Protein AF-A0A7S1NPD0-F1 (afdb_monomer_lite)

Foldseek 3Di:
DADDPVCPPADDFLLVVLVNLLLLFPDHPFDADPVRHGDVQSVQSVVLDPPVPPDPLPHAHACDPVNQQPPLVVQLLVQADPVCRPVDDSLLLVLLCCAAQQLAPVLLPDPNSGDDLVCQLPVPDVDQVDDSVCSNRSVSSNVSSVVVSVVSNYDYPSVSLSVSQVSCLVVDADPDAQQADEEEACLQGHNSSLLSVLSRHDPVRLVPHYHYYHDNVPHPRDRNPDDVVSSVVSNVVSNVVNVVSVVVVVVVVVVVVVVVVVVVVVVVVVVVVVVVVVVVVVVVVVVVVVVVVVVVVVVVVVDDDDDDDDDDDDDDDDDDDDDDDDDDDDDDDDDDDDPSPDPVNSVVVVVVVVVCCVVPVPPSD

Sequence (365 aa):
PPLSEASYPLFTTYRRLLIMVESELQKKFFPRSADGLPGLGLLHYLSESDAGGALPQREPREVLPSVFFTVAWKKMVEELPVALRGQYSAEQALIEIMSYIKGSYRALMSPDGHLTEAEYLHFQGQKLGLPPEHRQGMYRLFRAYERFKKVQGMYDHLDVVHHVYCQWLVEGHTERPIHLLYIDEVQDLTQAELALFFRLTPWAFLRKGMFFCGDVSQTVTHGVDFRFQDVSSMFMHELNGWSDWKAAQVQRRQRAQEDRSELEAAEQRRRDLTEMTDRMASNTRKCNYKRRDRFRQAMLQQGTATEARAETDPAAADLPPPVDTPREVPRVSYLTHNFRCLRGVLQLGNSIQDLMDHAFPCLTE

Organism: NCBI:txid73025

Secondary structure (DSSP, 8-state):
----GGG-S----HHHHHHHHHHH-SS-SS-B-TT-PBPHHHHHHHH-S---S---TTS-EE--HHHIIIIIHHHHHHTS-GGGTTSS-HHHHHHHIIIIIITSHHHHTSTTSS--HHHHHT---TT-SS-HHHHHHHHHHHHHHHHHHHHHTEE-HHHHHHHHHHHHHHH---SS----EEES-GGGS-HHHHHHHHHHS-HHHHTTSEEE---GGG--STT----HHHHHHHHHHHHHHHHHHHHHHHHHHHHHHHHHHHHHHHHHHHHHHHHHHHHHHHHHHHHHHHHHHHHHHHHHTT-----------------PPP-----------------SS-HHHHHHHHHHHHHHHHH-TTS--

pLDDT: mean 72.3, std 17.91, range [28.78, 96.25]

InterPro domains:
  IPR027417 P-loop containing nucleoside triphosphate hydrolase [SSF52540] (106-352)
  IPR039904 TPR and ankyrin repeat-containing protein 1 [PTHR21529] (4-248)

Radius of gyration: 32.18 Å; chains: 1; bounding box: 50×72×105 Å

Structure (mmCIF, N/CA/C/O backbone):
data_AF-A0A7S1NPD0-F1
#
_entry.id   AF-A0A7S1NPD0-F1
#
loop_
_atom_site.group_PDB
_atom_site.id
_atom_site.type_symbol
_atom_site.label_atom_id
_atom_site.label_alt_id
_atom_site.label_comp_id
_atom_site.label_asym_id
_atom_site.label_entity_id
_atom_site.label_seq_id
_atom_site.pdbx_PDB_ins_code
_atom_site.Cartn_x
_atom_site.Cartn_y
_atom_site.Cartn_z
_atom_site.occupancy
_atom_site.B_iso_or_equiv
_atom_site.auth_seq_id
_atom_site.auth_comp_id
_atom_site.auth_asym_id
_atom_site.auth_atom_id
_atom_site.pdbx_PDB_model_num
ATOM 1 N N . PRO A 1 1 ? 0.839 9.662 -15.298 1.00 55.94 1 PRO A N 1
ATOM 2 C CA . PRO 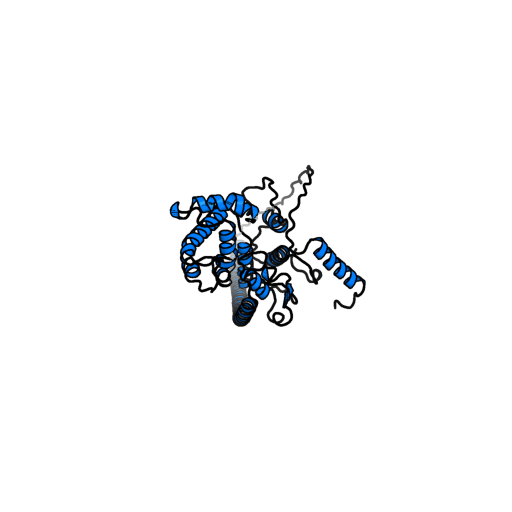A 1 1 ? 1.759 9.240 -16.383 1.00 55.94 1 PRO A CA 1
ATOM 3 C C . PRO A 1 1 ? 2.748 8.217 -15.809 1.00 55.94 1 PRO A C 1
ATOM 5 O O . PRO A 1 1 ? 2.989 8.302 -14.607 1.00 55.94 1 PRO A O 1
ATOM 8 N N . PRO A 1 2 ? 3.264 7.268 -16.604 1.00 63.91 2 PRO A N 1
ATOM 9 C CA . PRO A 1 2 ? 4.331 6.358 -16.168 1.00 63.91 2 PRO A CA 1
ATOM 10 C C . PRO A 1 2 ? 5.633 7.111 -15.866 1.00 63.91 2 PRO A C 1
ATOM 12 O O . PRO A 1 2 ? 5.779 8.264 -16.287 1.00 63.91 2 PRO A O 1
ATOM 15 N N . LEU A 1 3 ? 6.562 6.488 -15.133 1.00 65.88 3 LEU A N 1
ATOM 16 C CA . LEU A 1 3 ? 7.879 7.069 -14.873 1.00 65.88 3 LEU A CA 1
ATOM 17 C C . LEU A 1 3 ? 8.651 7.091 -16.201 1.00 65.88 3 LEU A C 1
ATOM 19 O O . LEU A 1 3 ? 8.771 6.090 -16.911 1.00 65.88 3 LEU A O 1
ATOM 23 N N . SER A 1 4 ? 9.148 8.263 -16.582 1.00 66.81 4 SER A N 1
ATOM 24 C CA . SER A 1 4 ? 10.029 8.435 -17.742 1.00 66.81 4 SER A CA 1
ATOM 25 C C . SER A 1 4 ? 11.341 9.055 -17.290 1.00 66.81 4 SER A C 1
ATOM 27 O O . SER A 1 4 ? 11.359 9.738 -16.271 1.00 66.81 4 SER A O 1
ATOM 29 N N . GLU A 1 5 ? 12.431 8.836 -18.026 1.00 63.25 5 GLU A N 1
ATOM 30 C CA . GLU A 1 5 ? 13.732 9.434 -17.684 1.00 63.25 5 GLU A CA 1
ATOM 31 C C . GLU A 1 5 ? 13.650 10.964 -17.616 1.00 63.25 5 GLU A C 1
ATOM 33 O O . GLU A 1 5 ? 14.143 11.557 -16.666 1.00 63.25 5 GLU A O 1
ATOM 38 N N . ALA A 1 6 ? 12.882 11.584 -18.519 1.00 64.88 6 ALA A N 1
ATOM 39 C CA . ALA A 1 6 ? 12.598 13.021 -18.512 1.00 64.88 6 ALA A CA 1
ATOM 40 C C . ALA A 1 6 ? 11.789 13.503 -17.291 1.00 64.88 6 ALA A C 1
ATOM 42 O O . ALA A 1 6 ? 11.526 14.691 -17.151 1.00 64.88 6 ALA A O 1
ATOM 43 N N . SER A 1 7 ? 11.318 12.594 -16.435 1.00 65.38 7 SER A N 1
ATOM 44 C CA . SER A 1 7 ? 10.630 12.948 -15.195 1.00 65.38 7 SER A CA 1
ATOM 45 C C . SER A 1 7 ? 11.585 13.147 -14.022 1.00 65.38 7 SER A C 1
ATOM 47 O O . SER A 1 7 ? 11.106 13.579 -12.982 1.00 65.38 7 SER A O 1
ATOM 49 N N . TYR A 1 8 ? 12.877 12.820 -14.147 1.00 69.44 8 TYR A N 1
ATOM 50 C CA . TYR A 1 8 ? 13.840 12.925 -13.050 1.00 69.44 8 TYR A CA 1
ATOM 51 C C . TYR A 1 8 ? 14.734 14.170 -13.172 1.00 69.44 8 TYR A C 1
ATOM 53 O O . TYR A 1 8 ? 15.184 14.468 -14.275 1.00 69.44 8 TYR A O 1
ATOM 61 N N . PRO A 1 9 ? 15.050 14.841 -12.044 1.00 74.06 9 PRO A N 1
ATOM 62 C CA . PRO A 1 9 ? 14.567 14.565 -10.685 1.00 74.06 9 PRO A CA 1
ATOM 63 C C . PRO A 1 9 ? 13.113 15.036 -10.467 1.00 74.06 9 PRO A C 1
ATOM 65 O O . PRO A 1 9 ? 12.688 16.059 -10.991 1.00 74.06 9 PRO A O 1
ATOM 68 N N . LEU A 1 10 ? 12.344 14.275 -9.674 1.00 80.31 10 LEU A N 1
ATOM 69 C CA . LEU A 1 10 ? 10.903 14.484 -9.485 1.00 80.31 10 LEU A CA 1
ATOM 70 C C . LEU A 1 10 ? 10.550 14.829 -8.036 1.00 80.31 10 LEU A C 1
ATOM 72 O O . LEU A 1 10 ? 10.711 13.989 -7.150 1.00 80.31 10 LEU A O 1
ATOM 76 N N . PHE A 1 11 ? 9.928 15.988 -7.809 1.00 80.50 11 PHE A N 1
ATOM 77 C CA . PHE A 1 11 ? 9.261 16.292 -6.538 1.00 80.50 11 PHE A CA 1
ATOM 78 C C . PHE A 1 11 ? 7.767 15.975 -6.642 1.00 80.50 11 PHE A C 1
ATOM 80 O O . PHE A 1 11 ? 7.032 16.604 -7.411 1.00 80.50 11 PHE A O 1
ATOM 87 N N . THR A 1 12 ? 7.297 14.990 -5.873 1.00 82.31 12 THR A N 1
ATOM 88 C CA . THR A 1 12 ? 5.918 14.486 -5.957 1.00 82.31 12 THR A CA 1
ATOM 89 C C . THR A 1 12 ? 5.384 14.013 -4.606 1.00 82.31 12 THR A C 1
ATOM 91 O O . THR A 1 12 ? 6.144 13.784 -3.671 1.00 82.31 12 THR A O 1
ATOM 94 N N . THR A 1 13 ? 4.063 13.854 -4.500 1.00 84.31 13 THR A N 1
ATOM 95 C CA . THR A 1 13 ? 3.431 13.260 -3.315 1.00 84.31 13 THR A CA 1
ATOM 96 C C . THR A 1 13 ? 3.471 11.738 -3.378 1.00 84.31 13 THR A C 1
ATOM 98 O O . THR A 1 13 ? 3.503 11.146 -4.462 1.00 84.31 13 THR A O 1
ATOM 101 N N . TYR A 1 14 ? 3.367 11.089 -2.217 1.00 83.38 14 TYR A N 1
ATOM 102 C CA . TYR A 1 14 ? 3.321 9.630 -2.143 1.00 83.38 14 TYR A CA 1
ATOM 103 C C . TYR A 1 14 ? 2.204 9.017 -3.000 1.00 83.38 14 TYR A C 1
ATOM 105 O O . TYR A 1 14 ? 2.447 8.104 -3.785 1.00 83.38 14 TYR A O 1
ATOM 113 N N . ARG A 1 15 ? 0.986 9.573 -2.931 1.00 83.94 15 ARG A N 1
ATOM 114 C CA . ARG A 1 15 ? -0.160 9.116 -3.735 1.00 83.94 15 ARG A CA 1
ATOM 115 C C . ARG A 1 15 ? 0.129 9.165 -5.229 1.00 83.94 15 ARG A C 1
ATOM 117 O O . ARG A 1 15 ? -0.207 8.236 -5.961 1.00 83.94 15 ARG A O 1
ATOM 124 N N . ARG A 1 16 ? 0.760 10.248 -5.682 1.00 81.56 16 ARG A N 1
ATOM 125 C CA . ARG A 1 16 ? 1.098 10.420 -7.091 1.00 81.56 16 ARG A CA 1
ATOM 126 C C . ARG A 1 16 ? 2.185 9.440 -7.512 1.00 81.56 16 ARG A C 1
ATOM 128 O O . ARG A 1 16 ? 2.023 8.820 -8.556 1.00 81.56 16 ARG A O 1
ATOM 135 N N . LEU A 1 17 ? 3.220 9.242 -6.696 1.00 84.00 17 LEU A N 1
ATOM 136 C CA . LEU A 1 17 ? 4.237 8.218 -6.942 1.00 84.00 17 LEU A CA 1
ATOM 137 C C . LEU A 1 17 ? 3.618 6.815 -7.031 1.00 84.00 17 LEU A C 1
ATOM 139 O O . LEU A 1 17 ? 3.907 6.090 -7.978 1.00 84.00 17 LEU A O 1
ATOM 143 N N . LEU A 1 18 ? 2.706 6.462 -6.120 1.00 85.94 18 LEU A N 1
ATOM 144 C CA . LEU A 1 18 ? 2.040 5.158 -6.125 1.00 85.94 18 LEU A CA 1
ATOM 145 C C . LEU A 1 18 ? 1.266 4.906 -7.424 1.00 85.94 18 LEU A C 1
ATOM 147 O O . LEU A 1 18 ? 1.325 3.812 -7.969 1.00 85.94 18 LEU A O 1
ATOM 151 N N . ILE A 1 19 ? 0.592 5.924 -7.962 1.00 83.62 19 ILE A N 1
ATOM 152 C CA . ILE A 1 19 ? -0.093 5.828 -9.260 1.00 83.62 19 ILE A CA 1
ATOM 153 C C . ILE A 1 19 ? 0.890 5.683 -10.417 1.00 83.62 19 ILE A C 1
ATOM 155 O O . ILE A 1 19 ? 0.607 4.973 -11.382 1.00 83.62 19 ILE A O 1
ATOM 159 N N . MET A 1 20 ? 2.013 6.401 -10.370 1.00 82.69 20 MET A N 1
ATOM 160 C CA . MET A 1 20 ? 3.036 6.300 -11.410 1.00 82.69 20 MET A CA 1
ATOM 161 C C . MET A 1 20 ? 3.587 4.875 -11.461 1.00 82.69 20 MET A C 1
ATOM 163 O O . MET A 1 20 ? 3.630 4.289 -12.537 1.00 82.69 20 MET A O 1
ATOM 167 N N . VAL A 1 21 ? 3.874 4.285 -10.303 1.00 84.38 21 VAL A N 1
ATOM 168 C CA . VAL A 1 21 ? 4.274 2.879 -10.171 1.00 84.38 21 VAL A CA 1
ATOM 169 C C . VAL A 1 21 ? 3.161 1.935 -10.630 1.00 84.38 21 VAL A C 1
ATOM 171 O O . VAL A 1 21 ? 3.396 1.066 -11.461 1.00 84.38 21 VAL A O 1
ATOM 174 N N . GLU A 1 22 ? 1.931 2.126 -10.148 1.00 87.25 22 GLU A N 1
ATOM 175 C CA . GLU A 1 22 ? 0.771 1.306 -10.526 1.00 87.25 22 GLU A CA 1
ATOM 176 C C . GLU A 1 22 ? 0.540 1.299 -12.039 1.00 87.25 22 GLU A C 1
ATOM 178 O O . GLU A 1 22 ? 0.114 0.296 -12.606 1.00 87.25 22 GLU A O 1
ATOM 183 N N . SER A 1 23 ? 0.868 2.405 -12.708 1.00 82.62 23 SER A N 1
ATOM 184 C CA . SER A 1 23 ? 0.714 2.532 -14.150 1.00 82.62 23 SER A CA 1
ATOM 185 C C . SER A 1 23 ? 1.644 1.656 -14.973 1.00 82.62 23 SER A C 1
ATOM 187 O O . SER A 1 23 ? 1.315 1.378 -16.128 1.00 82.62 23 SER A O 1
ATOM 189 N N . GLU A 1 24 ? 2.760 1.239 -14.383 1.00 82.12 24 GLU A N 1
ATOM 190 C CA . GLU A 1 24 ? 3.754 0.364 -15.003 1.00 82.12 24 GLU A CA 1
ATOM 191 C C . GLU A 1 24 ? 3.428 -1.116 -14.795 1.00 82.12 24 GLU A C 1
ATOM 193 O O . GLU A 1 24 ? 3.972 -1.959 -15.504 1.00 82.12 24 GLU A O 1
ATOM 198 N N . LEU A 1 25 ? 2.500 -1.427 -13.883 1.00 84.62 25 LEU A N 1
ATOM 199 C CA . LEU A 1 25 ? 2.053 -2.791 -13.637 1.00 84.62 25 LEU A CA 1
ATOM 200 C C . LEU A 1 25 ? 1.214 -3.325 -14.805 1.00 84.62 25 LEU A C 1
ATOM 202 O O . LEU A 1 25 ? 0.356 -2.631 -15.373 1.00 84.62 25 LEU A O 1
ATOM 206 N N . GLN A 1 26 ? 1.398 -4.607 -15.111 1.00 84.44 26 GLN A N 1
ATOM 207 C CA . GLN A 1 26 ? 0.547 -5.356 -16.032 1.00 84.44 26 GLN A CA 1
ATOM 208 C C . GLN A 1 26 ? -0.866 -5.449 -15.463 1.00 84.44 26 GLN A C 1
ATOM 210 O O . GLN A 1 26 ? -1.845 -5.116 -16.142 1.00 84.44 26 GLN A O 1
ATOM 215 N N . LYS A 1 27 ? -0.981 -5.852 -14.190 1.00 87.12 27 LYS A N 1
ATOM 216 C CA . LYS A 1 27 ? -2.267 -5.914 -13.495 1.00 87.12 27 LYS A CA 1
ATOM 217 C C . LYS A 1 27 ? -2.532 -4.627 -12.718 1.00 87.12 27 LYS A C 1
ATOM 219 O O . LYS A 1 27 ? -2.171 -4.481 -11.550 1.00 87.12 27 LYS A O 1
ATOM 224 N N . LYS A 1 28 ? -3.245 -3.714 -13.368 1.00 87.25 28 LYS A N 1
ATOM 225 C CA . LYS A 1 28 ? -3.668 -2.434 -12.790 1.00 87.25 28 LYS A CA 1
ATOM 226 C C . LYS A 1 28 ? -4.702 -2.620 -11.675 1.00 87.25 28 LYS A C 1
ATOM 228 O O . LYS A 1 28 ? -5.583 -3.475 -11.780 1.00 87.25 28 LYS A O 1
ATOM 233 N N . PHE A 1 29 ? -4.583 -1.818 -10.622 1.00 87.75 29 PHE A N 1
ATOM 234 C CA . PHE A 1 29 ? -5.601 -1.683 -9.578 1.00 87.75 29 PHE A CA 1
ATOM 235 C C . PHE A 1 29 ? -6.736 -0.788 -10.070 1.00 87.75 29 PHE A C 1
ATOM 237 O O . PHE A 1 29 ? -7.914 -1.111 -9.915 1.00 87.75 29 PHE A O 1
ATOM 244 N N . PHE A 1 30 ? -6.375 0.334 -10.696 1.00 84.44 30 PHE A N 1
ATOM 245 C CA . PHE A 1 30 ? -7.339 1.307 -11.177 1.00 84.44 30 PHE A CA 1
ATOM 246 C C . PHE A 1 30 ? -7.727 1.002 -12.625 1.00 84.44 30 PHE A C 1
ATOM 248 O O . PHE A 1 30 ? -6.853 0.952 -13.500 1.00 84.44 30 PHE A O 1
ATOM 255 N N . PRO A 1 31 ? -9.029 0.841 -12.922 1.00 78.44 31 PRO A N 1
ATOM 256 C CA . PRO A 1 31 ? -9.474 0.663 -14.292 1.00 78.44 31 PRO A CA 1
ATOM 257 C C . PRO A 1 31 ? -9.135 1.906 -15.126 1.00 78.44 31 PRO A C 1
ATOM 259 O O . PRO A 1 31 ? -9.209 3.047 -14.658 1.00 78.44 31 PRO A O 1
ATOM 262 N N . ARG A 1 32 ? -8.758 1.675 -16.384 1.00 74.94 32 ARG A N 1
ATOM 263 C CA . ARG A 1 32 ? -8.474 2.720 -17.374 1.00 74.94 32 ARG A CA 1
ATOM 264 C C . ARG A 1 32 ? -9.353 2.508 -18.593 1.00 74.94 32 ARG A C 1
ATOM 266 O O . ARG A 1 32 ? -9.698 1.368 -18.904 1.00 74.94 32 ARG A O 1
ATOM 273 N N . SER A 1 33 ? -9.700 3.599 -19.270 1.00 70.94 33 SER A N 1
ATOM 274 C CA . SER A 1 33 ? -10.376 3.512 -20.568 1.00 70.94 33 SER A CA 1
ATOM 275 C C . SER A 1 33 ? -9.489 2.785 -21.589 1.00 70.94 33 SER A C 1
ATOM 277 O O . SER A 1 33 ? -8.271 2.699 -21.403 1.00 70.94 33 SER A O 1
ATOM 279 N N . ALA A 1 34 ? -10.082 2.314 -22.689 1.00 67.44 34 ALA A N 1
ATOM 280 C CA . ALA A 1 34 ? -9.352 1.752 -23.828 1.00 67.44 34 ALA A CA 1
ATOM 281 C C . ALA A 1 34 ? -8.276 2.720 -24.363 1.00 67.44 34 ALA A C 1
ATOM 283 O O . ALA A 1 34 ? -7.201 2.284 -24.763 1.00 67.44 34 ALA A O 1
ATOM 284 N N . ASP A 1 35 ? -8.520 4.029 -24.248 1.00 66.94 35 ASP A N 1
ATOM 285 C CA . ASP A 1 35 ? -7.591 5.096 -24.646 1.00 66.94 35 ASP A CA 1
ATOM 286 C C . ASP A 1 35 ? -6.510 5.401 -23.587 1.00 66.94 35 ASP A C 1
ATOM 288 O O . ASP A 1 35 ? -5.777 6.383 -23.684 1.00 66.94 35 ASP A O 1
ATOM 292 N N . GLY A 1 36 ? -6.430 4.606 -22.514 1.00 65.88 36 GLY A N 1
ATOM 293 C CA . GLY A 1 36 ? -5.458 4.777 -21.430 1.00 65.88 36 GLY A CA 1
ATOM 294 C C . GLY A 1 36 ? -5.773 5.909 -20.446 1.00 65.88 36 GLY A C 1
ATOM 295 O O . GLY A 1 36 ? -5.001 6.127 -19.507 1.00 65.88 36 GLY A O 1
ATOM 296 N N . LEU A 1 37 ? -6.903 6.604 -20.618 1.00 65.25 37 LEU A N 1
ATOM 297 C CA . LEU A 1 37 ? -7.349 7.666 -19.717 1.00 65.25 37 LEU A CA 1
ATOM 298 C C . LEU A 1 37 ? -7.687 7.126 -18.314 1.00 65.25 37 LEU A C 1
ATOM 300 O O . LEU A 1 37 ? -8.228 6.019 -18.191 1.00 65.25 37 LEU A O 1
ATOM 304 N N . PRO A 1 38 ? -7.384 7.900 -17.254 1.00 65.56 38 PRO A N 1
ATOM 305 C CA . PRO A 1 38 ? -7.688 7.515 -15.882 1.00 65.56 38 PRO A CA 1
ATOM 306 C C . PRO A 1 38 ? -9.206 7.422 -15.669 1.00 65.56 38 PRO A C 1
ATOM 308 O O . PRO A 1 38 ? -9.931 8.359 -16.000 1.00 65.56 38 PRO A O 1
ATOM 311 N N . GLY A 1 39 ? -9.682 6.310 -15.096 1.00 67.06 39 GLY A N 1
ATOM 312 C CA . GLY A 1 39 ? -11.064 6.203 -14.613 1.00 67.06 39 GLY A CA 1
ATOM 313 C C . GLY A 1 39 ? -11.353 7.178 -13.463 1.00 67.06 39 GLY A C 1
ATOM 314 O O . GLY A 1 39 ? -10.427 7.748 -12.872 1.00 67.06 39 GLY A O 1
ATOM 315 N N . LEU A 1 40 ? -12.628 7.365 -13.103 1.00 65.81 40 LEU A N 1
ATOM 316 C CA . LEU A 1 40 ? -13.016 8.315 -12.048 1.00 65.81 40 LEU A CA 1
ATOM 317 C C . LEU A 1 40 ? -12.437 7.913 -10.687 1.00 65.81 40 LEU A C 1
ATOM 319 O O . LEU A 1 40 ? -12.026 8.793 -9.932 1.00 65.81 40 LEU A O 1
ATOM 323 N N . GLY A 1 41 ? -12.315 6.613 -10.400 1.00 65.19 41 GLY A N 1
ATOM 324 C CA . GLY A 1 41 ? -11.637 6.126 -9.188 1.00 65.19 41 GLY A CA 1
ATOM 325 C C . GLY A 1 41 ? -10.189 6.629 -9.053 1.00 65.19 41 GLY A C 1
ATOM 326 O O . GLY A 1 41 ? -9.768 7.054 -7.978 1.00 65.19 41 GLY A O 1
ATOM 327 N N . LEU A 1 42 ? -9.446 6.684 -10.164 1.00 70.44 42 LEU A N 1
ATOM 328 C CA . LEU A 1 42 ? -8.072 7.194 -10.185 1.00 70.44 42 LEU A CA 1
ATOM 329 C C . LEU A 1 42 ? -8.018 8.720 -10.003 1.00 70.44 42 LEU A C 1
ATOM 331 O O . LEU A 1 42 ? -7.154 9.239 -9.297 1.00 70.44 42 LEU A O 1
ATOM 335 N N . LEU A 1 43 ? -8.958 9.446 -10.612 1.00 69.75 43 LEU A N 1
ATOM 336 C CA . LEU A 1 43 ? -9.078 10.894 -10.426 1.00 69.75 43 LEU A CA 1
ATOM 337 C C . LEU A 1 43 ? -9.424 11.253 -8.976 1.00 69.75 43 LEU A C 1
ATOM 339 O O . LEU A 1 43 ? -8.842 12.188 -8.434 1.00 69.75 43 LEU A O 1
ATOM 343 N N . HIS A 1 44 ? -10.309 10.484 -8.339 1.00 68.62 44 HIS A N 1
ATOM 344 C CA . HIS A 1 44 ? -10.678 10.663 -6.934 1.00 68.62 44 HIS A CA 1
ATOM 345 C C . HIS A 1 44 ? -9.494 10.412 -5.994 1.00 68.62 44 HIS A C 1
ATOM 347 O O . HIS A 1 44 ? -9.231 11.198 -5.088 1.00 68.62 44 HIS A O 1
ATOM 353 N N . TYR A 1 45 ? -8.723 9.350 -6.242 1.00 70.69 45 TYR A N 1
ATOM 354 C CA . TYR A 1 45 ? -7.529 9.055 -5.449 1.00 70.69 45 TYR A CA 1
ATOM 355 C C . TYR A 1 45 ? -6.486 10.190 -5.494 1.00 70.69 45 TYR A C 1
ATOM 357 O O . TYR A 1 45 ? -5.781 10.426 -4.509 1.00 70.69 45 TYR A O 1
ATOM 365 N N . LEU A 1 46 ? -6.397 10.901 -6.627 1.00 71.19 46 LEU A N 1
ATOM 366 C CA . LEU A 1 46 ? -5.523 12.065 -6.819 1.00 71.19 46 LEU A CA 1
ATOM 367 C C . LEU A 1 46 ? -6.090 13.370 -6.259 1.00 71.19 46 LEU A C 1
ATOM 369 O O . LEU A 1 46 ? -5.310 14.270 -5.952 1.00 71.19 46 LEU A O 1
ATOM 373 N N . SER A 1 47 ? -7.416 13.519 -6.198 1.00 64.31 47 SER A N 1
ATOM 374 C CA . SER A 1 47 ? -8.043 14.788 -5.825 1.00 64.31 47 SER A CA 1
ATOM 375 C C . SER A 1 47 ? -8.041 15.037 -4.317 1.00 64.31 47 SER A C 1
ATOM 377 O O . SER A 1 47 ? -8.321 16.166 -3.918 1.00 64.31 47 SER A O 1
ATOM 379 N N . GLU A 1 48 ? -7.754 14.017 -3.495 1.00 58.53 48 GLU A N 1
ATOM 380 C CA . GLU A 1 48 ? -7.773 14.050 -2.017 1.00 58.53 48 GLU A CA 1
ATOM 381 C C . GLU A 1 48 ? -9.042 14.697 -1.419 1.00 58.53 48 GLU A C 1
ATOM 383 O O . GLU A 1 48 ? -9.058 15.138 -0.272 1.00 58.53 48 GLU A O 1
ATOM 388 N N . SER A 1 49 ? -10.119 14.779 -2.201 1.00 53.09 49 SER A N 1
ATOM 389 C CA . SER A 1 49 ? -11.311 15.566 -1.903 1.00 53.09 49 SER A CA 1
ATOM 390 C C . SER A 1 49 ? -12.548 14.702 -2.050 1.00 53.09 49 SER A C 1
ATOM 392 O O . SER A 1 49 ? -12.752 14.073 -3.088 1.00 53.09 49 SER A O 1
ATOM 394 N N . ASP A 1 50 ? -13.401 14.749 -1.024 1.00 49.12 50 ASP A N 1
ATOM 395 C CA . ASP A 1 50 ? -14.781 14.264 -1.060 1.00 49.12 50 ASP A CA 1
ATOM 396 C C . ASP A 1 50 ? -15.582 15.167 -2.010 1.00 49.12 50 ASP A C 1
ATOM 398 O O . ASP A 1 50 ? -16.349 16.045 -1.608 1.00 49.12 50 ASP A O 1
ATOM 402 N N . ALA A 1 51 ? -15.373 15.010 -3.315 1.00 45.59 51 ALA A N 1
ATOM 403 C CA . ALA A 1 51 ? -16.257 15.606 -4.295 1.00 45.59 51 ALA A CA 1
ATOM 404 C C . ALA A 1 51 ? -17.593 14.860 -4.191 1.00 45.59 51 ALA A C 1
ATOM 406 O O . ALA A 1 51 ? -17.817 13.864 -4.876 1.00 45.59 51 ALA A O 1
ATOM 407 N N . GLY A 1 52 ? -18.477 15.349 -3.315 1.00 41.38 52 GLY A N 1
ATOM 408 C CA . GLY A 1 52 ? -19.846 14.876 -3.070 1.00 41.38 52 GLY A CA 1
ATOM 409 C C . GLY A 1 52 ? -20.791 14.994 -4.274 1.00 41.38 52 GLY A C 1
ATOM 410 O O . GLY A 1 52 ? -21.998 15.158 -4.108 1.00 41.38 52 GLY A O 1
ATOM 411 N N . GLY A 1 53 ? -20.260 14.934 -5.494 1.00 44.34 53 GLY A N 1
ATOM 412 C CA . GLY A 1 53 ? -21.031 14.724 -6.703 1.00 44.34 53 GLY A CA 1
ATOM 413 C C . GLY A 1 53 ? -21.526 13.282 -6.763 1.00 44.34 53 GLY A C 1
ATOM 414 O O . GLY A 1 53 ? -20.820 12.341 -6.397 1.00 44.34 53 GLY A O 1
ATOM 415 N N . ALA A 1 54 ? -22.755 13.107 -7.245 1.00 43.81 54 ALA A N 1
ATOM 416 C CA . ALA A 1 54 ? -23.341 11.808 -7.544 1.00 43.81 54 ALA A CA 1
ATOM 417 C C . ALA A 1 54 ? -22.574 11.128 -8.694 1.00 43.81 54 ALA A C 1
ATOM 419 O O . ALA A 1 54 ? -22.995 11.138 -9.847 1.00 43.81 54 ALA A O 1
ATOM 420 N N . LEU A 1 55 ? -21.411 10.562 -8.384 1.00 45.25 55 LEU A N 1
ATOM 421 C CA . LEU A 1 55 ? -20.673 9.693 -9.287 1.00 45.25 55 LEU A CA 1
ATOM 422 C C . LEU A 1 55 ? -21.410 8.348 -9.404 1.00 45.25 55 LEU A C 1
ATOM 424 O O . LEU A 1 55 ? -22.121 7.957 -8.467 1.00 45.25 55 LEU A O 1
ATOM 428 N N . PRO A 1 56 ? -21.261 7.618 -10.522 1.00 48.66 56 PRO A N 1
ATOM 429 C CA . PRO A 1 56 ? -21.912 6.327 -10.700 1.00 48.66 56 PRO A CA 1
ATOM 430 C C . PRO A 1 56 ? -21.586 5.378 -9.533 1.00 48.66 56 PRO A C 1
ATOM 432 O O . PRO A 1 56 ? -20.451 5.320 -9.061 1.00 48.66 56 PRO A O 1
ATOM 435 N N . GLN A 1 57 ? -22.573 4.607 -9.069 1.00 51.41 57 GLN A N 1
ATOM 436 C CA . GLN A 1 57 ? -22.415 3.623 -7.979 1.00 51.41 57 GLN A CA 1
ATOM 437 C C . GLN A 1 57 ? -21.503 2.430 -8.336 1.00 51.41 57 GLN A C 1
ATOM 439 O O . GLN A 1 57 ? -21.332 1.525 -7.530 1.00 51.41 57 GLN A O 1
ATOM 444 N N . ARG A 1 58 ? -20.956 2.390 -9.556 1.00 54.16 58 ARG A N 1
ATOM 445 C CA . ARG A 1 58 ? -20.221 1.239 -10.098 1.00 54.16 58 ARG A CA 1
ATOM 446 C C . ARG A 1 58 ? -18.703 1.391 -10.107 1.00 54.16 58 ARG A C 1
ATOM 448 O O . ARG A 1 58 ? -18.034 0.420 -10.439 1.00 54.16 58 ARG A O 1
ATOM 455 N N . GLU A 1 59 ? -18.162 2.558 -9.763 1.00 58.97 59 GLU A N 1
ATOM 456 C CA . GLU A 1 59 ? -16.708 2.737 -9.701 1.00 58.97 59 GLU A CA 1
ATOM 457 C C . GLU A 1 59 ? -16.180 2.657 -8.268 1.00 58.97 59 GLU A C 1
ATOM 459 O O . GLU A 1 59 ? -16.805 3.228 -7.366 1.00 58.97 59 GLU A O 1
ATOM 464 N N . PRO A 1 60 ? -15.043 1.966 -8.057 1.00 63.09 60 PRO A N 1
ATOM 465 C CA . PRO A 1 60 ? -14.471 1.806 -6.736 1.00 63.09 60 PRO A CA 1
ATOM 466 C C . PRO A 1 60 ? -14.056 3.155 -6.147 1.00 63.09 60 PRO A C 1
ATOM 468 O O . PRO A 1 60 ? -13.464 3.986 -6.837 1.00 63.09 60 PRO A O 1
ATOM 471 N N . ARG A 1 61 ? -14.380 3.375 -4.867 1.00 79.69 61 ARG A N 1
ATOM 472 C CA . ARG A 1 61 ? -14.108 4.634 -4.150 1.00 79.69 61 ARG A CA 1
ATOM 473 C C . ARG A 1 61 ? -13.218 4.408 -2.948 1.00 79.69 61 ARG A C 1
ATOM 475 O O . ARG A 1 61 ? -13.371 3.415 -2.244 1.00 79.69 61 ARG A O 1
ATOM 482 N N . GLU A 1 62 ? -12.345 5.369 -2.693 1.00 84.75 62 GLU A N 1
ATOM 483 C CA . GLU A 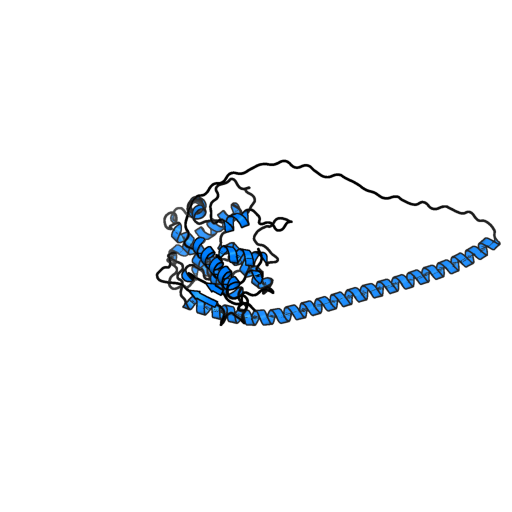1 62 ? -11.512 5.344 -1.502 1.00 84.75 62 GLU A CA 1
ATOM 484 C C . GLU A 1 62 ? -12.314 5.722 -0.252 1.00 84.75 62 GLU A C 1
ATOM 486 O O . GLU A 1 62 ? -13.061 6.702 -0.253 1.00 84.75 62 GLU A O 1
ATOM 491 N N . VAL A 1 63 ? -12.116 4.988 0.841 1.00 86.00 63 VAL A N 1
ATOM 492 C CA . VAL A 1 63 ? -12.578 5.394 2.165 1.00 86.00 63 VAL A CA 1
ATOM 493 C C . VAL A 1 63 ? -11.615 6.432 2.731 1.00 86.00 63 VAL A C 1
ATOM 495 O O . VAL A 1 63 ? -10.621 6.101 3.376 1.00 86.00 63 VAL A O 1
ATOM 498 N N . LEU A 1 64 ? -11.935 7.703 2.504 1.00 85.81 64 LEU A N 1
ATOM 499 C CA . LEU A 1 64 ? -11.255 8.816 3.161 1.00 85.81 64 LEU A CA 1
ATOM 500 C C . LEU A 1 64 ? -11.614 8.872 4.658 1.00 85.81 64 LEU A C 1
ATOM 502 O O . LEU A 1 64 ? -12.670 8.365 5.055 1.00 85.81 64 LEU A O 1
ATOM 506 N N . PRO A 1 65 ? -10.792 9.528 5.502 1.00 81.19 65 PRO A N 1
ATOM 507 C CA . PRO A 1 65 ? -11.097 9.686 6.924 1.00 81.19 65 PRO A CA 1
ATOM 508 C C . PRO A 1 65 ? -12.495 10.274 7.179 1.00 81.19 65 PRO A C 1
ATOM 510 O O . PRO A 1 65 ? -13.224 9.790 8.040 1.00 81.19 65 PRO A O 1
ATOM 513 N N . SER A 1 66 ? -12.925 11.252 6.377 1.00 82.00 66 SER A N 1
ATOM 514 C CA . SER A 1 66 ? -14.276 11.830 6.424 1.00 82.00 66 SER A CA 1
ATOM 515 C C . SER A 1 66 ? -15.375 10.773 6.267 1.00 82.00 66 SER A C 1
ATOM 517 O O . SER A 1 66 ? -16.292 10.699 7.090 1.00 82.00 66 SER A O 1
ATOM 519 N N . VAL A 1 67 ? -15.268 9.913 5.252 1.00 86.19 67 VAL A N 1
ATOM 520 C CA . VAL A 1 67 ? -16.204 8.808 4.990 1.00 86.19 67 VAL A CA 1
ATOM 521 C C . VAL A 1 67 ? -16.154 7.776 6.115 1.00 86.19 67 VAL A C 1
ATOM 523 O O . VAL A 1 67 ? -17.198 7.280 6.553 1.00 86.19 67 VAL A O 1
ATOM 526 N N . PHE A 1 68 ? -14.954 7.483 6.624 1.00 88.69 68 PHE A N 1
ATOM 527 C CA . PHE A 1 68 ? -14.771 6.563 7.739 1.00 88.69 68 PHE A CA 1
ATOM 528 C C . PHE A 1 68 ? -15.545 7.031 8.977 1.00 88.69 68 PHE A C 1
ATOM 530 O O . PHE A 1 68 ? -16.400 6.303 9.483 1.00 88.69 68 PHE A O 1
ATOM 537 N N . PHE A 1 69 ? -15.309 8.267 9.425 1.00 87.94 69 PHE A N 1
ATOM 538 C CA . PHE A 1 69 ? -15.910 8.807 10.646 1.00 87.94 69 PHE A CA 1
ATOM 539 C C . PHE A 1 69 ? -17.424 9.032 10.529 1.00 87.94 69 PHE A C 1
ATOM 541 O O . PHE A 1 69 ? -18.157 8.869 11.506 1.00 87.94 69 PHE A O 1
ATOM 548 N N . THR A 1 70 ? -17.922 9.392 9.343 1.00 85.69 70 THR A N 1
ATOM 549 C CA . THR A 1 70 ? -19.333 9.782 9.166 1.00 85.69 70 THR A CA 1
ATOM 550 C C . THR A 1 70 ? -20.260 8.629 8.782 1.00 85.69 70 THR A C 1
ATOM 552 O O . THR A 1 70 ? -21.423 8.621 9.212 1.00 85.69 70 THR A O 1
ATOM 555 N N . VAL A 1 71 ? -19.764 7.662 7.999 1.00 88.69 71 VAL A N 1
ATOM 556 C CA . VAL A 1 71 ? -20.560 6.571 7.413 1.00 88.69 71 VAL A CA 1
ATOM 557 C C . VAL A 1 71 ? -20.088 5.206 7.904 1.00 88.69 71 VAL A C 1
ATOM 559 O O . VAL A 1 71 ? -20.887 4.474 8.495 1.00 88.69 71 VAL A O 1
ATOM 562 N N . ALA A 1 72 ? -18.813 4.863 7.687 1.00 90.19 72 ALA A N 1
ATOM 563 C CA . ALA A 1 72 ? -18.311 3.516 7.972 1.00 90.19 72 ALA A CA 1
ATOM 564 C C . ALA A 1 72 ? -18.425 3.183 9.465 1.00 90.19 72 ALA A C 1
ATOM 566 O O . ALA A 1 72 ? -18.949 2.131 9.828 1.00 90.19 72 ALA A O 1
ATOM 567 N N . TRP A 1 73 ? -18.034 4.122 10.329 1.00 93.56 73 TRP A N 1
ATOM 568 C CA . TRP A 1 73 ? -18.040 3.945 11.777 1.00 93.56 73 TRP A CA 1
ATOM 569 C C . TRP A 1 73 ? -19.419 3.571 12.330 1.00 93.56 73 TRP A C 1
ATOM 571 O O . TRP A 1 73 ? -19.545 2.628 13.110 1.00 93.56 73 TRP A O 1
ATOM 581 N N . LYS A 1 74 ? -20.481 4.250 11.875 1.00 91.69 74 LYS A N 1
ATOM 582 C CA . LYS A 1 74 ? -21.858 3.957 12.309 1.00 91.69 74 LYS A CA 1
ATOM 583 C C . LYS A 1 74 ? -22.242 2.512 11.990 1.00 91.69 74 LYS A C 1
ATOM 585 O O . LYS A 1 74 ? -22.767 1.812 12.851 1.00 91.69 74 LYS A O 1
ATOM 590 N N . LYS A 1 75 ? -21.913 2.048 10.780 1.00 91.44 75 LYS A N 1
ATOM 591 C CA . LYS A 1 75 ? -22.168 0.668 10.346 1.00 91.44 75 LYS A CA 1
ATOM 592 C C . LYS A 1 75 ? -21.335 -0.356 11.105 1.00 91.44 75 LYS A C 1
ATOM 594 O O . LYS A 1 75 ? -21.866 -1.380 11.519 1.00 91.44 75 LYS A O 1
ATOM 599 N N . MET A 1 76 ? -20.068 -0.054 11.366 1.00 93.50 76 MET A N 1
ATOM 600 C CA . MET A 1 76 ? -19.195 -0.927 12.150 1.00 93.50 76 MET A CA 1
ATOM 601 C C . MET A 1 76 ? -19.717 -1.129 13.580 1.00 93.50 76 MET A C 1
ATOM 603 O O . MET A 1 76 ? -19.746 -2.255 14.073 1.00 93.50 76 MET A O 1
ATOM 607 N N . VAL A 1 77 ? -20.169 -0.058 14.241 1.00 92.75 77 VAL A N 1
ATOM 608 C CA . VAL A 1 77 ? -20.696 -0.121 15.616 1.00 92.75 77 VAL A CA 1
ATOM 609 C C . VAL A 1 77 ? -22.060 -0.820 15.682 1.00 92.75 77 VAL A C 1
ATOM 611 O O . VAL A 1 77 ? -22.336 -1.519 16.659 1.00 92.75 77 VAL A O 1
ATOM 614 N N . GLU A 1 78 ? -22.906 -0.689 14.654 1.00 90.62 78 GLU A N 1
ATOM 615 C CA . GLU A 1 78 ? -24.172 -1.435 14.546 1.00 90.62 78 GLU A CA 1
ATOM 616 C C . GLU A 1 78 ? -23.941 -2.958 14.585 1.00 90.62 78 GLU A C 1
ATOM 618 O O . GLU A 1 78 ? -24.708 -3.679 15.229 1.00 90.62 78 GLU A O 1
ATOM 623 N N . GLU A 1 79 ? -22.855 -3.443 13.977 1.00 88.00 79 GLU A N 1
ATOM 624 C CA . GLU A 1 79 ? -22.490 -4.866 13.958 1.00 88.00 79 GLU A CA 1
ATOM 625 C C . GLU A 1 79 ? -21.839 -5.369 15.259 1.00 88.00 79 GLU A C 1
ATOM 627 O O . GLU A 1 79 ? -21.716 -6.580 15.465 1.00 88.00 79 GLU A O 1
ATOM 632 N N . LEU A 1 80 ? -21.437 -4.473 16.168 1.00 87.88 80 LEU A N 1
ATOM 633 C CA . LEU A 1 80 ? -20.874 -4.880 17.452 1.00 87.88 80 LEU A CA 1
ATOM 634 C C . LEU A 1 80 ? -21.952 -5.400 18.418 1.00 87.88 80 LEU A C 1
ATOM 636 O O . LEU A 1 80 ? -23.042 -4.814 18.509 1.00 87.88 80 LEU A O 1
ATOM 640 N N . PRO A 1 81 ? -21.628 -6.431 19.230 1.00 88.00 81 PRO A N 1
ATOM 641 C CA . PRO A 1 81 ? -22.445 -6.821 20.371 1.00 88.00 81 PRO A CA 1
ATOM 642 C C . PRO A 1 81 ? -22.720 -5.621 21.276 1.00 88.00 81 PRO A C 1
ATOM 644 O O . PRO A 1 81 ? -21.813 -4.838 21.551 1.00 88.00 81 PRO A O 1
ATOM 647 N N . VAL A 1 82 ? -23.949 -5.509 21.788 1.00 86.62 82 VAL A N 1
ATOM 648 C CA . VAL A 1 82 ? -24.386 -4.365 22.611 1.00 86.62 82 VAL A CA 1
ATOM 649 C C . VAL A 1 82 ? -23.437 -4.103 23.785 1.00 86.62 82 VAL A C 1
ATOM 651 O O . VAL A 1 82 ? -23.119 -2.952 24.052 1.00 86.62 82 VAL A O 1
ATOM 654 N N . ALA A 1 83 ? -22.912 -5.159 24.415 1.00 86.12 83 ALA A N 1
ATOM 655 C CA . ALA A 1 83 ? -21.962 -5.058 25.524 1.00 86.12 83 ALA A CA 1
ATOM 656 C C . ALA A 1 83 ? -20.629 -4.371 25.161 1.00 86.12 83 ALA A C 1
ATOM 658 O O . ALA A 1 83 ? -19.973 -3.822 26.041 1.00 86.12 83 ALA A O 1
ATOM 659 N N . LEU A 1 84 ? -20.226 -4.408 23.886 1.00 85.19 84 LEU A N 1
ATOM 660 C CA . LEU A 1 84 ? -18.980 -3.816 23.385 1.00 85.19 84 LEU A CA 1
ATOM 661 C C . LEU A 1 84 ? -19.181 -2.422 22.772 1.00 85.19 84 LEU A C 1
ATOM 663 O O . LEU A 1 84 ? -18.203 -1.740 22.460 1.00 85.19 84 LEU A O 1
ATOM 667 N N . ARG A 1 85 ? -20.430 -1.983 22.578 1.00 86.56 85 ARG A N 1
ATOM 668 C CA . ARG A 1 85 ? -20.720 -0.657 22.020 1.00 86.56 85 ARG A CA 1
ATOM 669 C C . ARG A 1 85 ? -20.304 0.422 23.020 1.00 86.56 85 ARG A C 1
ATOM 671 O O . ARG A 1 85 ? -20.603 0.324 24.204 1.00 86.56 85 ARG A O 1
ATOM 678 N N . GLY A 1 86 ? -19.613 1.451 22.532 1.00 84.19 86 GLY A N 1
ATOM 679 C CA . GLY A 1 86 ? -19.104 2.554 23.357 1.00 84.19 86 GLY A CA 1
ATOM 680 C C . GLY A 1 86 ? -17.759 2.291 24.043 1.00 84.19 86 GLY A C 1
ATOM 681 O O . GLY A 1 86 ? -17.245 3.193 24.691 1.00 84.19 86 GLY A O 1
ATOM 682 N N . GLN A 1 87 ? -17.162 1.104 23.880 1.00 87.25 87 GLN A N 1
ATOM 683 C CA . GLN A 1 87 ? -15.826 0.805 24.421 1.00 87.25 87 GLN A CA 1
ATOM 684 C C . GLN A 1 87 ? -14.671 1.310 23.542 1.00 87.25 87 GLN A C 1
ATOM 686 O O . GLN A 1 87 ? -13.526 1.311 23.981 1.00 87.25 87 GLN A O 1
ATOM 691 N N . TYR A 1 88 ? -14.959 1.705 22.301 1.00 89.38 88 TYR A N 1
ATOM 692 C CA . TYR A 1 88 ? -13.966 2.090 21.299 1.00 89.38 88 TYR A CA 1
ATOM 693 C C . TYR A 1 88 ? -14.343 3.438 20.691 1.00 89.38 88 TYR A C 1
ATOM 695 O O . TYR A 1 88 ? -15.522 3.664 20.399 1.00 89.38 88 TYR A O 1
ATOM 703 N N . SER A 1 89 ? -13.354 4.302 20.459 1.00 89.62 89 SER A N 1
ATOM 704 C CA . SER A 1 89 ? -13.523 5.490 19.621 1.00 89.62 89 SER A CA 1
ATOM 705 C C . SER A 1 89 ? -13.268 5.164 18.144 1.00 89.62 89 SER A C 1
ATOM 707 O O . SER A 1 89 ? -12.600 4.180 17.810 1.00 89.62 89 SER A O 1
ATOM 709 N N . ALA A 1 90 ? -13.800 5.998 17.249 1.00 89.94 90 ALA A N 1
ATOM 710 C CA . ALA A 1 90 ? -13.590 5.831 15.815 1.00 89.94 90 ALA A CA 1
ATOM 711 C C . ALA A 1 90 ? -12.116 6.036 15.439 1.00 89.94 90 ALA A C 1
ATOM 713 O O . ALA A 1 90 ? -11.584 5.324 14.594 1.00 89.94 90 ALA A O 1
ATOM 714 N N . GLU A 1 91 ? -11.448 6.984 16.094 1.00 87.31 91 GLU A N 1
ATOM 715 C CA . GLU A 1 91 ? -10.037 7.308 15.896 1.00 87.31 91 GLU A CA 1
ATOM 716 C C . GLU A 1 91 ? -9.162 6.125 16.302 1.00 87.31 91 GLU A C 1
ATOM 718 O O . GLU A 1 91 ? -8.336 5.680 15.510 1.00 87.31 91 GLU A O 1
ATOM 723 N N . GLN A 1 92 ? -9.401 5.557 17.490 1.00 85.56 92 GLN A N 1
ATOM 724 C CA . GLN A 1 92 ? -8.690 4.365 17.958 1.00 85.56 92 GLN A CA 1
ATOM 725 C C . GLN A 1 92 ? -8.852 3.198 16.984 1.00 85.56 92 GLN A C 1
ATOM 727 O O . GLN A 1 92 ? -7.882 2.504 16.691 1.00 85.56 92 GLN A O 1
ATOM 732 N N . ALA A 1 93 ? -10.064 2.990 16.461 1.00 90.00 93 ALA A N 1
ATOM 733 C CA . ALA A 1 93 ? -10.309 1.939 15.485 1.00 90.00 93 ALA A CA 1
ATOM 734 C C . ALA A 1 93 ? -9.585 2.193 14.161 1.00 90.00 93 ALA A C 1
ATOM 736 O O . ALA A 1 93 ? -8.969 1.275 13.627 1.00 90.00 93 ALA A O 1
ATOM 737 N N . LEU A 1 94 ? -9.627 3.424 13.644 1.00 89.50 94 LEU A N 1
ATOM 738 C CA . LEU A 1 94 ? -8.942 3.778 12.403 1.00 89.50 94 LEU A CA 1
ATOM 739 C C . LEU A 1 94 ? -7.431 3.579 12.530 1.00 89.50 94 LEU A C 1
ATOM 741 O O . LEU A 1 94 ? -6.831 2.931 11.678 1.00 89.50 94 LEU A O 1
ATOM 745 N N . ILE A 1 95 ? -6.839 4.097 13.605 1.00 84.88 95 ILE A N 1
ATOM 746 C CA . ILE A 1 95 ? -5.413 3.960 13.901 1.00 84.88 95 ILE A CA 1
ATOM 747 C C . ILE A 1 95 ? -5.036 2.484 14.004 1.00 84.88 95 ILE A C 1
ATOM 749 O O . ILE A 1 95 ? -4.104 2.046 13.342 1.00 84.88 95 ILE A O 1
ATOM 753 N N . GLU A 1 96 ? -5.773 1.687 14.778 1.00 87.62 96 GLU A N 1
ATOM 754 C CA . GLU A 1 96 ? -5.405 0.285 14.967 1.00 87.62 96 GLU A CA 1
ATOM 755 C C . GLU A 1 96 ? -5.510 -0.522 13.660 1.00 87.62 96 GLU A C 1
ATOM 757 O O . GLU A 1 96 ? -4.626 -1.323 13.330 1.00 87.62 96 GLU A O 1
ATOM 762 N N . ILE A 1 97 ? -6.580 -0.284 12.893 1.00 91.56 97 ILE A N 1
ATOM 763 C CA . ILE A 1 97 ? -6.811 -0.931 11.599 1.00 91.56 97 ILE A CA 1
ATOM 764 C C . ILE A 1 97 ? -5.694 -0.567 10.621 1.00 91.56 97 ILE A C 1
ATOM 766 O O . ILE A 1 97 ? -5.084 -1.461 10.030 1.00 91.56 97 ILE A O 1
ATOM 770 N N . MET A 1 98 ? -5.421 0.728 10.460 1.00 89.69 98 MET A N 1
ATOM 771 C CA . MET A 1 98 ? -4.495 1.217 9.444 1.00 89.69 98 MET A CA 1
ATOM 772 C C . MET A 1 98 ? -3.037 0.987 9.838 1.00 89.69 98 MET A C 1
ATOM 774 O O . MET A 1 98 ? -2.261 0.563 8.996 1.00 89.69 98 MET A O 1
ATOM 778 N N . SER A 1 99 ? -2.651 1.169 11.099 1.00 83.50 99 SER A N 1
ATOM 779 C CA . SER A 1 99 ? -1.251 1.026 11.521 1.00 83.50 99 SER A CA 1
ATOM 780 C C . SER A 1 99 ? -0.819 -0.429 11.688 1.00 83.50 99 SER A C 1
ATOM 782 O O . SER A 1 99 ? 0.281 -0.796 11.276 1.00 83.50 99 SER A O 1
ATOM 784 N N . TYR A 1 100 ? -1.662 -1.274 12.292 1.00 86.12 100 TYR A N 1
ATOM 785 C CA . TYR A 1 100 ? -1.237 -2.606 12.738 1.00 86.12 100 TYR A CA 1
ATOM 786 C C . TYR A 1 100 ? -1.889 -3.733 11.947 1.00 86.12 100 TYR A C 1
ATOM 788 O O . TYR A 1 100 ? -1.185 -4.597 11.416 1.00 86.12 100 TYR A O 1
ATOM 796 N N . ILE A 1 101 ? -3.222 -3.742 11.852 1.00 91.31 101 ILE A N 1
ATOM 797 C CA . ILE A 1 101 ? -3.939 -4.856 11.216 1.00 91.31 101 ILE A CA 1
ATOM 798 C C . ILE A 1 101 ? -3.636 -4.910 9.717 1.00 91.31 101 ILE A C 1
ATOM 800 O O . ILE A 1 101 ? -3.441 -6.005 9.195 1.00 91.31 101 ILE A O 1
ATOM 804 N N . LYS A 1 102 ? -3.564 -3.755 9.048 1.00 93.44 102 LYS A N 1
ATOM 805 C CA . LYS A 1 102 ? -3.279 -3.648 7.609 1.00 93.44 102 LYS A CA 1
ATOM 806 C C . LYS A 1 102 ? -1.901 -3.067 7.294 1.00 93.44 102 LYS A C 1
ATOM 808 O O . LYS A 1 102 ? -1.249 -3.520 6.363 1.00 93.44 102 LYS A O 1
ATOM 813 N N . GLY A 1 103 ? -1.446 -2.078 8.063 1.00 88.69 103 GLY A N 1
ATOM 814 C CA . GLY A 1 103 ? -0.211 -1.341 7.768 1.00 88.69 103 GLY A CA 1
ATOM 815 C C . GLY A 1 103 ? 1.064 -1.954 8.330 1.00 88.69 103 GLY A C 1
ATOM 816 O O . GLY A 1 103 ? 2.142 -1.401 8.114 1.00 88.69 103 GLY A O 1
ATOM 817 N N . SER A 1 104 ? 0.987 -3.078 9.049 1.00 87.62 104 SER A N 1
ATOM 818 C CA . SER A 1 104 ? 2.191 -3.760 9.528 1.00 87.62 104 SER A CA 1
ATOM 819 C C . SER A 1 104 ? 2.909 -4.491 8.395 1.00 87.62 104 SER A C 1
ATOM 821 O O . SER A 1 104 ? 2.297 -4.950 7.430 1.00 87.62 104 SER A O 1
ATOM 823 N N . TYR A 1 105 ? 4.220 -4.687 8.541 1.00 85.56 105 TYR A N 1
ATOM 824 C CA . TYR A 1 105 ? 4.990 -5.457 7.563 1.00 85.56 105 TYR A CA 1
ATOM 825 C C . TYR A 1 105 ? 4.444 -6.883 7.387 1.00 85.56 105 TYR A C 1
ATOM 827 O O . TYR A 1 105 ? 4.339 -7.401 6.279 1.00 85.56 105 TYR A O 1
ATOM 835 N N . ARG A 1 106 ? 4.029 -7.516 8.490 1.00 86.56 106 ARG A N 1
ATOM 836 C CA . ARG A 1 106 ? 3.429 -8.858 8.464 1.00 86.56 106 ARG A CA 1
ATOM 837 C C . ARG A 1 106 ? 2.105 -8.893 7.701 1.00 86.56 106 ARG A C 1
ATOM 839 O O . ARG A 1 106 ? 1.859 -9.866 6.999 1.00 86.56 106 ARG A O 1
ATOM 846 N N . ALA A 1 107 ? 1.282 -7.851 7.826 1.00 91.06 107 ALA A N 1
ATOM 847 C CA . ALA A 1 107 ? 0.049 -7.716 7.059 1.00 91.06 107 ALA A CA 1
ATOM 848 C C . ALA A 1 107 ? 0.328 -7.592 5.558 1.00 91.06 107 ALA A C 1
ATOM 850 O O . ALA A 1 107 ? -0.309 -8.276 4.766 1.00 91.06 107 ALA A O 1
ATOM 851 N N . LEU A 1 108 ? 1.324 -6.788 5.174 1.00 90.12 108 LEU A N 1
ATOM 852 C CA . LEU A 1 108 ? 1.724 -6.630 3.775 1.00 90.12 108 LEU A CA 1
ATOM 853 C C . LEU A 1 108 ? 2.169 -7.956 3.137 1.00 90.12 108 LEU A C 1
ATOM 855 O O . LEU A 1 108 ? 1.853 -8.230 1.983 1.00 90.12 108 LEU A O 1
ATOM 859 N N . MET A 1 109 ? 2.891 -8.782 3.896 1.00 85.62 109 MET A N 1
ATOM 860 C CA . MET A 1 109 ? 3.354 -10.097 3.443 1.00 85.62 109 MET A CA 1
ATOM 861 C C . MET A 1 109 ? 2.247 -11.159 3.437 1.00 85.62 109 MET A C 1
ATOM 863 O O . MET A 1 109 ? 2.464 -12.262 2.927 1.00 85.62 109 MET A O 1
ATOM 867 N N . SER A 1 110 ? 1.080 -10.866 4.015 1.00 89.81 110 SER A N 1
ATOM 868 C CA . SER A 1 110 ? -0.034 -11.804 4.029 1.00 89.81 110 SER A CA 1
ATOM 869 C C . SER A 1 110 ? -0.751 -11.818 2.669 1.00 89.81 110 SER A C 1
ATOM 871 O O . SER A 1 110 ? -0.787 -10.802 1.965 1.00 89.81 110 SER A O 1
ATOM 873 N N . PRO A 1 111 ? -1.353 -12.954 2.272 1.00 88.12 111 PRO A N 1
ATOM 874 C CA . PRO A 1 111 ? -2.084 -13.046 1.007 1.00 88.12 111 PRO A CA 1
ATOM 875 C C . PRO A 1 111 ? -3.252 -12.059 0.895 1.00 88.12 111 PRO A C 1
ATOM 877 O O . PRO A 1 111 ? -3.562 -11.606 -0.204 1.00 88.12 111 PRO A O 1
ATOM 880 N N . ASP A 1 112 ? -3.877 -11.725 2.026 1.00 89.88 112 ASP A N 1
ATOM 881 C CA . ASP A 1 112 ? -5.083 -10.894 2.094 1.00 89.88 112 ASP A CA 1
ATOM 882 C C . ASP A 1 112 ? -4.784 -9.416 2.415 1.00 89.88 112 ASP A C 1
ATOM 884 O O . ASP A 1 112 ? -5.706 -8.606 2.495 1.00 89.88 112 ASP A O 1
ATOM 888 N N . GLY A 1 113 ? -3.515 -9.050 2.636 1.00 91.88 113 GLY A N 1
ATOM 889 C CA . GLY A 1 113 ? -3.107 -7.672 2.942 1.00 91.88 113 GLY A CA 1
ATOM 890 C C . GLY A 1 113 ? -3.491 -7.192 4.338 1.00 91.88 113 GLY A C 1
ATOM 891 O O . GLY A 1 113 ? -3.534 -5.993 4.615 1.00 91.88 113 GLY A O 1
ATOM 892 N N . HIS A 1 114 ? -3.799 -8.131 5.227 1.00 94.88 114 HIS A N 1
ATOM 893 C CA . HIS A 1 114 ? -4.103 -7.869 6.624 1.00 94.88 114 HIS A CA 1
ATOM 894 C C . HIS A 1 114 ? -3.710 -9.057 7.509 1.00 94.88 114 HIS A C 1
ATOM 896 O O . HIS A 1 114 ? -3.593 -10.193 7.044 1.00 94.88 114 HIS A O 1
ATOM 902 N N . LEU A 1 115 ? -3.549 -8.818 8.809 1.00 92.75 115 LEU A N 1
ATOM 903 C CA . LEU A 1 115 ? -3.332 -9.880 9.792 1.00 92.75 115 LEU A CA 1
ATOM 904 C C . LEU A 1 115 ? -4.595 -10.731 9.978 1.00 92.75 115 LEU A C 1
ATOM 906 O O . LEU A 1 115 ? -5.728 -10.228 9.962 1.00 92.75 115 LEU A O 1
ATOM 910 N N . THR A 1 116 ? -4.414 -12.027 10.210 1.00 94.00 116 THR A N 1
ATOM 911 C CA . THR A 1 116 ? -5.488 -12.889 10.720 1.00 94.00 116 THR A CA 1
ATOM 912 C C . THR A 1 116 ? -5.827 -12.534 12.171 1.00 94.00 116 THR A C 1
ATOM 914 O O . THR A 1 116 ? -5.032 -11.910 12.877 1.00 94.00 116 THR A O 1
ATOM 917 N N . GLU A 1 117 ? -7.007 -12.947 12.649 1.00 93.56 117 GLU A N 1
ATOM 918 C CA . GLU A 1 117 ? -7.412 -12.706 14.044 1.00 93.56 117 GLU A CA 1
ATOM 919 C C . GLU A 1 117 ? -6.385 -13.301 15.010 1.00 93.56 117 GLU A C 1
ATOM 921 O O . GLU A 1 117 ? -5.944 -12.636 15.942 1.00 93.56 117 GLU A O 1
ATOM 926 N N . ALA A 1 118 ? -5.941 -14.531 14.741 1.00 91.44 118 ALA A N 1
ATOM 927 C CA . ALA A 1 118 ? -4.941 -15.202 15.554 1.00 91.44 118 ALA A CA 1
ATOM 928 C C . ALA A 1 118 ? -3.617 -14.425 15.579 1.00 91.44 118 ALA A C 1
ATOM 930 O O . ALA A 1 118 ? -3.079 -14.195 16.661 1.00 91.44 118 ALA A O 1
ATOM 931 N N . GLU A 1 119 ? -3.108 -13.982 14.429 1.00 90.06 119 GLU A N 1
ATOM 932 C CA . GLU A 1 119 ? -1.855 -13.221 14.358 1.00 90.06 119 GLU A CA 1
ATOM 933 C C . GLU A 1 119 ? -1.949 -11.875 15.070 1.00 90.06 119 GLU A C 1
ATOM 935 O O . GLU A 1 119 ? -1.011 -11.500 15.768 1.00 90.06 119 GLU A O 1
ATOM 940 N N . TYR A 1 120 ? -3.073 -11.168 14.931 1.00 89.75 120 TYR A N 1
ATOM 941 C CA . TYR A 1 120 ? -3.301 -9.889 15.598 1.00 89.75 120 TYR A CA 1
ATOM 942 C C . TYR A 1 120 ? -3.424 -10.050 17.123 1.00 89.75 120 TYR A C 1
ATOM 944 O O . TYR A 1 120 ? -2.810 -9.301 17.884 1.00 89.75 120 TYR A O 1
ATOM 952 N N . LEU A 1 121 ? -4.144 -11.071 17.597 1.00 88.38 121 LEU A N 1
ATOM 953 C CA . LEU A 1 121 ? -4.266 -11.354 19.031 1.00 88.38 121 LEU A CA 1
ATOM 954 C C . LEU A 1 121 ? -2.920 -11.753 19.654 1.00 88.38 121 LEU A C 1
ATOM 956 O O . LEU A 1 121 ? -2.584 -11.277 20.739 1.00 88.38 121 LEU A O 1
ATOM 960 N N . HIS A 1 122 ? -2.126 -12.565 18.949 1.00 82.50 122 HIS A N 1
ATOM 961 C CA . HIS A 1 122 ? -0.787 -12.986 19.377 1.00 82.50 122 HIS A CA 1
ATOM 962 C C . HIS A 1 122 ? 0.307 -11.976 19.023 1.00 82.50 122 HIS A C 1
ATOM 964 O O . HIS A 1 122 ? 1.489 -12.249 19.246 1.00 82.50 122 HIS A O 1
ATOM 970 N N . PHE A 1 123 ? -0.052 -10.815 18.471 1.00 73.94 123 PHE A N 1
ATOM 971 C CA . PHE A 1 123 ? 0.916 -9.794 18.118 1.00 73.94 123 PHE A CA 1
ATOM 972 C C . PHE A 1 123 ? 1.573 -9.259 19.397 1.00 73.94 123 PHE A C 1
ATOM 974 O O . PHE A 1 123 ? 0.984 -8.503 20.179 1.00 73.94 123 PHE A O 1
ATOM 981 N N . GLN A 1 124 ? 2.808 -9.703 19.633 1.00 55.97 124 GLN A N 1
ATOM 982 C CA . GLN A 1 124 ? 3.660 -9.269 20.734 1.00 55.97 124 GLN A CA 1
ATOM 983 C C . GLN A 1 124 ? 4.454 -8.035 20.292 1.00 55.97 124 GLN A C 1
ATOM 985 O O . GLN A 1 124 ? 5.645 -8.102 20.008 1.00 55.97 124 GLN A O 1
ATOM 990 N N . GLY A 1 125 ? 3.765 -6.900 20.196 1.00 53.34 125 GLY A N 1
ATOM 991 C CA . GLY A 1 125 ? 4.385 -5.579 20.139 1.00 53.34 125 GLY A CA 1
ATOM 992 C C . GLY A 1 125 ? 4.255 -4.921 21.507 1.00 53.34 125 GLY A C 1
ATOM 993 O O . GLY A 1 125 ? 3.158 -4.891 22.062 1.00 53.34 125 GLY A O 1
ATOM 994 N N . GLN A 1 126 ? 5.355 -4.410 22.069 1.00 46.56 126 GLN A N 1
ATOM 995 C CA . GLN A 1 126 ? 5.379 -3.850 23.430 1.00 46.56 126 GLN A CA 1
ATOM 996 C C . GLN A 1 126 ? 4.493 -2.603 23.625 1.00 46.56 126 GLN A C 1
ATOM 998 O O . GLN A 1 126 ? 4.300 -2.194 24.766 1.00 46.56 126 GLN A O 1
ATOM 1003 N N . LYS A 1 127 ? 3.908 -2.036 22.561 1.00 54.25 127 LYS A N 1
ATOM 1004 C CA . LYS A 1 127 ? 2.908 -0.961 22.623 1.00 54.25 127 LYS A CA 1
ATOM 1005 C C . LYS A 1 127 ? 1.940 -1.013 21.435 1.00 54.25 127 LYS A C 1
ATOM 1007 O O . LYS A 1 127 ? 1.916 -0.114 20.604 1.00 54.25 127 LYS A O 1
ATOM 1012 N N . LEU A 1 128 ? 1.122 -2.061 21.331 1.00 58.34 128 LEU A N 1
ATOM 1013 C CA . LEU A 1 128 ? -0.179 -1.838 20.686 1.00 58.34 128 LEU A CA 1
ATOM 1014 C C . LEU A 1 128 ? -0.926 -0.826 21.562 1.00 58.34 128 LEU A C 1
ATOM 1016 O O . LEU A 1 128 ? -0.943 -0.986 22.785 1.00 58.34 128 LEU A O 1
ATOM 1020 N N . GLY A 1 129 ? -1.502 0.218 20.959 1.00 60.28 129 GLY A N 1
ATOM 1021 C CA . GLY A 1 129 ? -2.252 1.243 21.697 1.00 60.28 129 GLY A CA 1
ATOM 1022 C C . GLY A 1 129 ? -3.468 0.671 22.436 1.00 60.28 129 GLY A C 1
ATOM 1023 O O . GLY A 1 129 ? -4.024 1.325 23.318 1.00 60.28 129 GLY A O 1
ATOM 1024 N N . LEU A 1 130 ? -3.851 -0.565 22.094 1.00 76.50 130 LEU A N 1
ATOM 1025 C CA . LEU A 1 130 ? -4.992 -1.276 22.632 1.00 76.50 130 LEU A CA 1
ATOM 1026 C C . LEU A 1 130 ? -4.591 -2.449 23.562 1.00 76.50 130 LEU A C 1
ATOM 1028 O O . LEU A 1 130 ? -3.836 -3.349 23.153 1.00 76.50 130 LEU A O 1
ATOM 1032 N N . PRO A 1 131 ? -5.138 -2.496 24.793 1.00 78.06 131 PRO A N 1
ATOM 1033 C CA . PRO A 1 131 ? -4.953 -3.619 25.707 1.00 78.06 131 PRO A CA 1
ATOM 1034 C C . PRO A 1 131 ? -5.425 -4.962 25.113 1.00 78.06 131 PRO A C 1
ATOM 1036 O O . PRO A 1 131 ? -6.377 -4.974 24.323 1.00 78.06 131 PRO A O 1
ATOM 1039 N N . PRO A 1 132 ? -4.803 -6.104 25.473 1.00 81.81 132 PRO A N 1
ATOM 1040 C CA . PRO A 1 132 ? -5.141 -7.423 24.926 1.00 81.81 132 PRO A CA 1
ATOM 1041 C C . PRO A 1 132 ? -6.632 -7.789 24.987 1.00 81.81 132 PRO A C 1
ATOM 1043 O O . PRO A 1 132 ? -7.165 -8.348 24.029 1.00 81.81 132 PRO A O 1
ATOM 1046 N N . GLU A 1 133 ? -7.319 -7.431 26.069 1.00 83.12 133 GLU A N 1
ATOM 1047 C CA . GLU A 1 133 ? -8.743 -7.691 26.307 1.00 83.12 133 GLU A CA 1
ATOM 1048 C C . GLU A 1 133 ? -9.670 -7.013 25.285 1.00 83.12 133 GLU A C 1
ATOM 1050 O O . GLU A 1 133 ? -10.760 -7.504 24.993 1.00 83.12 133 GLU A O 1
ATOM 1055 N N . HIS A 1 134 ? -9.212 -5.916 24.688 1.00 85.50 134 HIS A N 1
ATOM 1056 C CA . HIS A 1 134 ? -9.961 -5.117 23.727 1.00 85.50 134 HIS A CA 1
ATOM 1057 C C . HIS A 1 134 ? -9.677 -5.521 22.270 1.00 85.50 134 HIS A C 1
ATOM 1059 O O . HIS A 1 134 ? -10.459 -5.217 21.363 1.00 85.50 134 HIS A O 1
ATOM 1065 N N . ARG A 1 135 ? -8.598 -6.274 22.018 1.00 88.50 135 ARG A N 1
ATOM 1066 C CA . ARG A 1 135 ? -8.177 -6.663 20.660 1.00 88.50 135 ARG A CA 1
ATOM 1067 C C . ARG A 1 135 ? -9.211 -7.515 19.943 1.00 88.50 135 ARG A C 1
ATOM 1069 O O . ARG A 1 135 ? -9.446 -7.327 18.755 1.00 88.50 135 ARG A O 1
ATOM 1076 N N . GLN A 1 136 ? -9.894 -8.413 20.650 1.00 91.25 136 GLN A N 1
ATOM 1077 C CA . GLN A 1 136 ? -10.920 -9.231 20.006 1.00 91.25 136 GLN A CA 1
ATOM 1078 C C . GLN A 1 136 ? -12.104 -8.380 19.516 1.00 91.25 136 GLN A C 1
ATOM 1080 O O . GLN A 1 136 ? -12.620 -8.598 18.419 1.00 91.25 136 GLN A O 1
ATOM 1085 N N . GLY A 1 137 ? -12.531 -7.385 20.301 1.00 91.75 137 GLY A N 1
ATOM 1086 C CA . GLY A 1 137 ? -13.568 -6.440 19.880 1.00 91.75 137 GLY A CA 1
ATOM 1087 C C . GLY A 1 137 ? -13.113 -5.582 18.699 1.00 91.75 137 GLY A C 1
ATOM 1088 O O . GLY A 1 137 ? -13.867 -5.398 17.743 1.00 91.75 137 GLY A O 1
ATOM 1089 N N . MET A 1 138 ? -11.855 -5.147 18.715 1.00 92.44 138 MET A N 1
ATOM 1090 C CA . MET A 1 138 ? -11.267 -4.379 17.623 1.00 92.44 138 MET A CA 1
ATOM 1091 C C . MET A 1 138 ? -11.158 -5.175 16.321 1.00 92.44 138 MET A C 1
ATOM 1093 O O . MET A 1 138 ? -11.509 -4.677 15.254 1.00 92.44 138 MET A O 1
ATOM 1097 N N . TYR A 1 139 ? -10.773 -6.449 16.389 1.00 94.00 139 TYR A N 1
ATOM 1098 C CA . TYR A 1 139 ? -10.741 -7.291 15.197 1.00 94.00 139 TYR A CA 1
ATOM 1099 C C . TYR A 1 139 ? -12.149 -7.513 14.618 1.00 94.00 139 TYR A C 1
ATOM 1101 O O . TYR A 1 139 ? -12.333 -7.555 13.401 1.00 94.00 139 TYR A O 1
ATOM 1109 N N . ARG A 1 140 ? -13.190 -7.573 15.463 1.00 94.75 140 ARG A N 1
ATOM 1110 C CA . ARG A 1 140 ? -14.586 -7.597 14.987 1.00 94.75 140 ARG A CA 1
ATOM 1111 C C . ARG A 1 140 ? -14.963 -6.308 14.255 1.00 94.75 140 ARG A C 1
ATOM 1113 O O . ARG A 1 140 ? -15.590 -6.402 13.199 1.00 94.75 140 ARG A O 1
ATOM 1120 N N . LEU A 1 141 ? -14.559 -5.143 14.773 1.00 95.31 141 LEU A N 1
ATOM 1121 C CA . LEU A 1 141 ? -14.732 -3.851 14.094 1.00 95.31 141 LEU A CA 1
ATOM 1122 C C . LEU A 1 141 ? -14.023 -3.836 12.740 1.00 95.31 141 LEU A C 1
ATOM 1124 O O . LEU A 1 141 ? -14.642 -3.486 11.740 1.00 95.31 141 LEU A O 1
ATOM 1128 N N . PHE A 1 142 ? -12.771 -4.291 12.684 1.00 95.75 142 PHE A N 1
ATOM 1129 C CA . PHE A 1 142 ? -12.022 -4.441 11.436 1.00 95.75 142 PHE A CA 1
ATOM 1130 C C . PHE A 1 142 ? -12.768 -5.315 10.415 1.00 95.75 142 PHE A C 1
ATOM 1132 O O . PHE A 1 142 ? -12.936 -4.944 9.256 1.00 95.75 142 PHE A O 1
ATOM 1139 N N . ARG A 1 143 ? -13.297 -6.464 10.840 1.00 96.25 143 ARG A N 1
ATOM 1140 C CA . ARG A 1 143 ? -14.059 -7.346 9.945 1.00 96.25 143 ARG A CA 1
ATOM 1141 C C . ARG A 1 143 ? -15.356 -6.694 9.458 1.00 96.25 143 ARG A C 1
ATOM 1143 O O . ARG A 1 143 ? -15.752 -6.938 8.319 1.00 96.25 143 ARG A O 1
ATOM 1150 N N . ALA A 1 144 ? -16.022 -5.898 10.296 1.00 95.75 144 ALA A N 1
ATOM 1151 C CA . ALA A 1 144 ? -17.187 -5.109 9.890 1.00 95.75 144 ALA A CA 1
ATOM 1152 C C . ALA A 1 144 ? -16.802 -4.010 8.888 1.00 95.75 144 ALA A C 1
ATOM 1154 O O . ALA A 1 144 ? -17.504 -3.806 7.902 1.00 95.75 144 ALA A O 1
ATOM 1155 N N . TYR A 1 145 ? -15.648 -3.371 9.080 1.00 96.06 145 TYR A N 1
ATOM 1156 C CA . TYR A 1 145 ? -15.092 -2.390 8.153 1.00 96.06 145 TYR A CA 1
ATOM 1157 C C . TYR A 1 145 ? -14.816 -2.985 6.763 1.00 96.06 145 TYR A C 1
ATOM 1159 O O . TYR A 1 145 ? -15.293 -2.454 5.761 1.00 96.06 145 TYR A O 1
ATOM 1167 N N . GLU A 1 146 ? -14.132 -4.130 6.688 1.00 95.88 146 GLU A N 1
ATOM 1168 C CA . GLU A 1 146 ? -13.867 -4.821 5.417 1.00 95.88 146 GLU A CA 1
ATOM 1169 C C . GLU A 1 146 ? -15.163 -5.269 4.718 1.00 95.88 146 GLU A C 1
ATOM 1171 O O . GLU A 1 146 ? -15.298 -5.139 3.499 1.00 95.88 146 GLU A O 1
ATOM 1176 N N . ARG A 1 147 ? -16.169 -5.734 5.476 1.00 94.56 147 ARG A N 1
ATOM 1177 C CA . ARG A 1 147 ? -17.501 -6.034 4.920 1.00 94.56 147 ARG A CA 1
ATOM 1178 C C . ARG A 1 147 ? -18.177 -4.789 4.362 1.00 94.56 147 ARG A C 1
ATOM 1180 O O . ARG A 1 147 ? -18.685 -4.840 3.243 1.00 94.56 147 ARG A O 1
ATOM 1187 N N . PHE A 1 148 ? -18.180 -3.692 5.119 1.00 92.81 148 PHE A N 1
ATOM 1188 C CA . PHE A 1 148 ? -18.736 -2.415 4.685 1.00 92.81 148 PHE A CA 1
ATOM 1189 C C . PHE A 1 148 ? -18.099 -1.971 3.367 1.00 92.81 148 PHE A C 1
ATOM 1191 O O . PHE A 1 148 ? -18.821 -1.740 2.397 1.00 92.81 148 PHE A O 1
ATOM 1198 N N . LYS A 1 149 ? -16.762 -1.948 3.295 1.00 92.69 149 LYS A N 1
ATOM 1199 C CA . LYS A 1 149 ? -16.034 -1.608 2.069 1.00 92.69 149 LYS A CA 1
ATOM 1200 C C . LYS A 1 149 ? -16.452 -2.488 0.902 1.00 92.69 149 LYS A C 1
ATOM 1202 O O . LYS A 1 149 ? -16.853 -1.977 -0.138 1.00 92.69 149 LYS A O 1
ATOM 1207 N N . LYS A 1 150 ? -16.440 -3.809 1.098 1.00 91.12 150 LYS A N 1
ATOM 1208 C CA . LYS A 1 150 ? -16.785 -4.775 0.053 1.00 91.12 150 LYS A CA 1
ATOM 1209 C C . LYS A 1 150 ? -18.208 -4.588 -0.474 1.00 91.12 150 LYS A C 1
ATOM 1211 O O . LYS A 1 150 ? -18.412 -4.631 -1.683 1.00 91.12 150 LYS A O 1
ATOM 1216 N N . VAL A 1 151 ? -19.184 -4.363 0.408 1.00 89.56 151 VAL A N 1
ATOM 1217 C CA . VAL A 1 151 ? -20.588 -4.123 0.022 1.00 89.56 151 VAL A CA 1
ATOM 1218 C C . VAL A 1 151 ? -20.737 -2.816 -0.757 1.00 89.56 151 VAL A C 1
ATOM 1220 O O . VAL A 1 151 ? -21.514 -2.761 -1.705 1.00 89.56 151 VAL A O 1
ATOM 1223 N N . GLN A 1 152 ? -19.988 -1.778 -0.382 1.00 85.44 152 GLN A N 1
ATOM 1224 C CA . GLN A 1 152 ? -20.012 -0.478 -1.055 1.00 85.44 152 GLN A CA 1
ATOM 1225 C C . GLN A 1 152 ? -19.102 -0.412 -2.295 1.00 85.44 152 GLN A C 1
ATOM 1227 O O . GLN A 1 152 ? -19.043 0.629 -2.946 1.00 85.44 152 GLN A O 1
ATOM 1232 N N . GLY A 1 153 ? -18.372 -1.487 -2.617 1.00 85.94 153 GLY A N 1
ATOM 1233 C CA . GLY A 1 153 ? -17.354 -1.480 -3.671 1.00 85.94 153 GLY A CA 1
ATOM 1234 C C . GLY A 1 153 ? -16.208 -0.499 -3.396 1.00 85.94 153 GLY A C 1
ATOM 1235 O O . GLY A 1 153 ? -15.618 0.028 -4.330 1.00 85.94 153 GLY A O 1
ATOM 1236 N N . MET A 1 154 ? -15.922 -0.204 -2.130 1.00 89.25 154 MET A N 1
ATOM 1237 C CA . MET A 1 154 ? -14.890 0.742 -1.710 1.00 89.25 154 MET A CA 1
ATOM 1238 C C . MET A 1 154 ? -13.559 0.045 -1.417 1.00 89.25 154 MET A C 1
ATOM 1240 O O . MET A 1 154 ? -13.521 -1.149 -1.124 1.00 89.25 154 MET A O 1
ATOM 1244 N N . TYR A 1 155 ? -12.480 0.818 -1.446 1.00 91.50 155 TYR A N 1
ATOM 1245 C CA . TYR A 1 155 ? -11.131 0.420 -1.048 1.00 91.50 155 TYR A CA 1
ATOM 1246 C C . TYR A 1 155 ? -10.551 1.452 -0.078 1.00 91.50 155 TYR A C 1
ATOM 1248 O O . TYR A 1 155 ? -11.081 2.551 0.054 1.00 91.50 155 TYR A O 1
ATOM 1256 N N . ASP A 1 156 ? -9.470 1.124 0.609 1.00 91.75 156 ASP A N 1
ATOM 1257 C CA . ASP A 1 156 ? -8.660 2.091 1.346 1.00 91.75 156 ASP A CA 1
ATOM 1258 C C . ASP A 1 156 ? -7.248 2.190 0.777 1.00 91.75 156 ASP A C 1
ATOM 1260 O O . ASP A 1 156 ? -6.851 1.454 -0.126 1.00 91.75 156 ASP A O 1
ATOM 1264 N N . HIS A 1 157 ? -6.487 3.144 1.298 1.00 89.44 157 HIS A N 1
ATOM 1265 C CA . HIS A 1 157 ? -5.129 3.393 0.852 1.00 89.44 157 HIS A CA 1
ATOM 1266 C C . HIS A 1 157 ? -4.230 2.141 0.926 1.00 89.44 157 HIS A C 1
ATOM 1268 O O . HIS A 1 157 ? -3.448 1.891 0.008 1.00 89.44 157 HIS A O 1
ATOM 1274 N N . LEU A 1 158 ? -4.381 1.317 1.966 1.00 92.62 158 LEU A N 1
ATOM 1275 C CA . LEU A 1 158 ? -3.550 0.132 2.176 1.00 92.62 158 LEU A CA 1
ATOM 1276 C C . LEU A 1 158 ? -3.929 -1.024 1.245 1.00 92.62 158 LEU A C 1
ATOM 1278 O O . LEU A 1 158 ? -3.054 -1.814 0.901 1.00 92.62 158 LEU A O 1
ATOM 1282 N N . ASP A 1 159 ? -5.174 -1.082 0.759 1.00 94.12 159 ASP A N 1
ATOM 1283 C CA . ASP A 1 159 ? -5.558 -2.001 -0.324 1.00 94.12 159 ASP A CA 1
ATOM 1284 C C . ASP A 1 159 ? -4.750 -1.718 -1.604 1.00 94.12 159 ASP A C 1
ATOM 1286 O O . ASP A 1 159 ? -4.309 -2.642 -2.292 1.00 94.12 159 ASP A O 1
ATOM 1290 N N . VAL A 1 160 ? -4.508 -0.436 -1.911 1.00 92.06 160 VAL A N 1
ATOM 1291 C CA . VAL A 1 160 ? -3.695 -0.029 -3.069 1.00 92.06 160 VAL A CA 1
ATOM 1292 C C . VAL A 1 160 ? -2.228 -0.391 -2.845 1.00 92.06 160 VAL A C 1
ATOM 1294 O O . VAL A 1 160 ? -1.598 -0.967 -3.731 1.00 92.06 160 VAL A O 1
ATOM 1297 N N . VAL A 1 161 ? -1.685 -0.081 -1.661 1.00 93.00 161 VAL A N 1
ATOM 1298 C CA . VAL A 1 161 ? -0.292 -0.400 -1.296 1.00 93.00 161 VAL A CA 1
ATOM 1299 C C . VAL A 1 161 ? -0.040 -1.903 -1.385 1.00 93.00 161 VAL A C 1
ATOM 1301 O O . VAL A 1 161 ? 0.929 -2.319 -2.021 1.00 93.00 161 VAL A O 1
ATOM 1304 N N . HIS A 1 162 ? -0.931 -2.716 -0.811 1.00 93.88 162 HIS A N 1
ATOM 1305 C CA . HIS A 1 162 ? -0.835 -4.174 -0.857 1.00 93.88 162 HIS A CA 1
ATOM 1306 C C . HIS A 1 162 ? -0.893 -4.701 -2.287 1.00 93.88 162 HIS A C 1
ATOM 1308 O O . HIS A 1 162 ? -0.008 -5.455 -2.693 1.00 93.88 162 HIS A O 1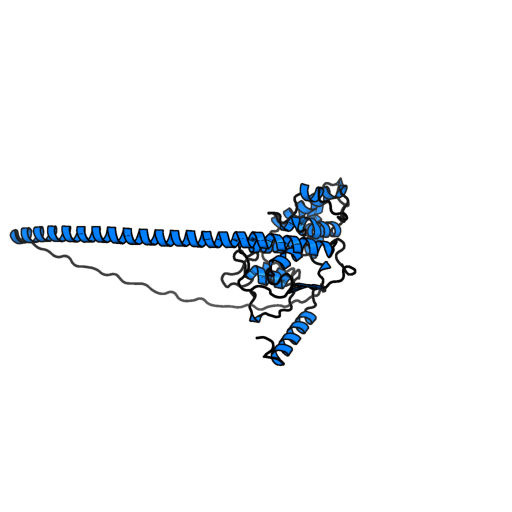
ATOM 1314 N N . HIS A 1 163 ? -1.860 -4.245 -3.092 1.00 92.75 163 HIS A N 1
ATOM 1315 C CA . HIS A 1 163 ? -1.953 -4.656 -4.493 1.00 92.75 163 HIS A CA 1
ATOM 1316 C C . HIS A 1 163 ? -0.675 -4.329 -5.262 1.00 92.75 163 HIS A C 1
ATOM 1318 O O . HIS A 1 163 ? -0.126 -5.208 -5.929 1.00 92.75 163 HIS A O 1
ATOM 1324 N N . VAL A 1 164 ? -0.189 -3.086 -5.164 1.00 91.31 164 VAL A N 1
ATOM 1325 C CA . VAL A 1 164 ? 1.021 -2.646 -5.870 1.00 91.31 164 VAL A CA 1
ATOM 1326 C C . VAL A 1 164 ? 2.223 -3.475 -5.430 1.00 91.31 164 VAL A C 1
ATOM 1328 O O . VAL A 1 164 ? 2.954 -3.973 -6.283 1.00 91.31 164 VAL A O 1
ATOM 1331 N N . TYR A 1 165 ? 2.398 -3.694 -4.127 1.00 90.38 165 TYR A N 1
ATOM 1332 C CA . TYR A 1 165 ? 3.487 -4.512 -3.599 1.00 90.38 165 TYR A CA 1
ATOM 1333 C C . TYR A 1 165 ? 3.433 -5.955 -4.124 1.00 90.38 165 TYR A C 1
ATOM 1335 O O . TYR A 1 165 ? 4.431 -6.470 -4.634 1.00 90.38 165 TYR A O 1
ATOM 1343 N N . CYS A 1 166 ? 2.265 -6.601 -4.074 1.00 89.00 166 CYS A N 1
ATOM 1344 C CA . CYS A 1 166 ? 2.095 -7.969 -4.558 1.00 89.00 166 CYS A CA 1
ATOM 1345 C C . CYS A 1 166 ? 2.328 -8.095 -6.066 1.00 89.00 166 CYS A C 1
ATOM 1347 O O . CYS A 1 166 ? 3.020 -9.019 -6.495 1.00 89.00 166 CYS A O 1
ATOM 1349 N N . GLN A 1 167 ? 1.783 -7.186 -6.881 1.00 88.19 167 GLN A N 1
ATOM 1350 C CA . GLN A 1 167 ? 2.027 -7.223 -8.326 1.00 88.19 167 GLN A CA 1
ATOM 1351 C C . GLN A 1 167 ? 3.500 -6.977 -8.639 1.00 88.19 167 GLN A C 1
ATOM 1353 O O . GLN A 1 167 ? 4.081 -7.707 -9.435 1.00 88.19 167 GLN A O 1
ATOM 1358 N N . TRP A 1 168 ? 4.145 -6.045 -7.939 1.00 84.81 168 TRP A N 1
ATOM 1359 C CA . TRP A 1 168 ? 5.573 -5.794 -8.101 1.00 84.81 168 TRP A CA 1
ATOM 1360 C C . TRP A 1 168 ? 6.435 -7.014 -7.735 1.00 84.81 168 TRP A C 1
ATOM 1362 O O . TRP A 1 168 ? 7.437 -7.300 -8.392 1.00 84.81 168 TRP A O 1
ATOM 1372 N N . LEU A 1 169 ? 6.044 -7.796 -6.720 1.00 79.69 169 LEU A N 1
ATOM 1373 C CA . LEU A 1 169 ? 6.711 -9.063 -6.395 1.00 79.69 169 LEU A CA 1
ATOM 1374 C C . LEU A 1 169 ? 6.593 -10.102 -7.516 1.00 79.69 169 LEU A C 1
ATOM 1376 O O . LEU A 1 169 ? 7.548 -10.848 -7.766 1.00 79.69 169 LEU A O 1
ATOM 1380 N N . VAL A 1 170 ? 5.436 -10.163 -8.175 1.00 80.06 170 VAL A N 1
ATOM 1381 C CA . VAL A 1 170 ? 5.159 -11.122 -9.250 1.00 80.06 170 VAL A CA 1
ATOM 1382 C C . VAL A 1 170 ? 5.863 -10.717 -10.544 1.00 80.06 170 VAL A C 1
ATOM 1384 O O . VAL A 1 170 ? 6.591 -11.538 -11.113 1.00 80.06 170 VAL A O 1
ATOM 1387 N N . GLU A 1 171 ? 5.658 -9.473 -10.973 1.00 79.00 171 GLU A N 1
ATOM 1388 C CA . GLU A 1 171 ? 6.108 -8.913 -12.251 1.00 79.00 171 GLU A CA 1
ATOM 1389 C C . GLU A 1 171 ? 7.615 -8.609 -12.252 1.00 79.00 171 GLU A C 1
ATOM 1391 O O . GLU A 1 171 ? 8.286 -8.790 -13.268 1.00 79.00 171 GLU A O 1
ATOM 1396 N N . GLY A 1 172 ? 8.184 -8.271 -11.091 1.00 67.00 172 GLY A N 1
ATOM 1397 C CA . GLY A 1 172 ? 9.595 -7.931 -10.945 1.00 67.00 172 GLY A CA 1
ATOM 1398 C C . GLY A 1 172 ? 9.874 -6.440 -11.128 1.00 67.00 172 GLY A C 1
ATOM 1399 O O . GLY A 1 172 ? 8.969 -5.615 -11.168 1.00 67.00 172 GLY A O 1
ATOM 1400 N N . HIS A 1 173 ? 11.160 -6.085 -11.175 1.00 65.19 173 HIS A N 1
ATOM 1401 C CA . HIS A 1 173 ? 11.574 -4.689 -11.305 1.00 65.19 173 HIS A CA 1
ATOM 1402 C C . HIS A 1 173 ? 11.308 -4.150 -12.709 1.00 65.19 173 HIS A C 1
ATOM 1404 O O . HIS A 1 173 ? 11.505 -4.854 -13.702 1.00 65.19 173 HIS A O 1
ATOM 1410 N N . THR A 1 174 ? 10.936 -2.876 -12.768 1.00 64.06 174 THR A N 1
ATOM 1411 C CA . THR A 1 174 ? 10.794 -2.133 -14.016 1.00 64.06 174 THR A CA 1
ATOM 1412 C C . THR A 1 174 ? 12.166 -1.891 -14.643 1.00 64.06 174 THR A C 1
ATOM 1414 O O . THR A 1 174 ? 13.188 -1.822 -13.957 1.00 64.06 174 THR A O 1
ATOM 1417 N N . GLU A 1 175 ? 12.200 -1.735 -15.968 1.00 64.12 175 GLU A N 1
ATOM 1418 C CA . GLU A 1 175 ? 13.414 -1.325 -16.692 1.00 64.12 175 GLU A CA 1
ATOM 1419 C C . GLU A 1 175 ? 13.871 0.094 -16.314 1.00 64.12 175 GLU A C 1
ATOM 1421 O O . GLU A 1 175 ? 14.981 0.495 -16.651 1.00 64.12 175 GLU A O 1
ATOM 1426 N N . ARG A 1 176 ? 13.027 0.842 -15.590 1.00 71.38 176 ARG A N 1
ATOM 1427 C CA . ARG A 1 176 ? 13.239 2.227 -15.160 1.00 71.38 176 ARG A CA 1
ATOM 1428 C C . ARG A 1 176 ? 13.301 2.307 -13.636 1.00 71.38 176 ARG A C 1
ATOM 1430 O O . ARG A 1 176 ? 12.325 2.688 -12.990 1.00 71.38 176 ARG A O 1
ATOM 1437 N N . PRO A 1 177 ? 14.425 1.899 -13.040 1.00 72.81 177 PRO A N 1
ATOM 1438 C CA . PRO A 1 177 ? 14.556 1.885 -11.598 1.00 72.81 177 PRO A CA 1
ATOM 1439 C C . PRO A 1 177 ? 14.632 3.284 -10.980 1.00 72.81 177 PRO A C 1
ATOM 1441 O O . PRO A 1 177 ? 15.275 4.188 -11.511 1.00 72.81 177 PRO A O 1
ATOM 1444 N N . ILE A 1 178 ? 14.076 3.425 -9.776 1.00 80.69 178 ILE A N 1
ATOM 1445 C CA . ILE A 1 178 ? 14.329 4.594 -8.930 1.00 80.69 178 ILE A CA 1
ATOM 1446 C C . ILE A 1 178 ? 15.730 4.447 -8.326 1.00 80.69 178 ILE A C 1
ATOM 1448 O O . ILE A 1 178 ? 15.964 3.576 -7.492 1.00 80.69 178 ILE A O 1
ATOM 1452 N N . HIS A 1 179 ? 16.668 5.282 -8.772 1.00 80.62 179 HIS A N 1
ATOM 1453 C CA . HIS A 1 179 ? 18.059 5.270 -8.307 1.00 80.62 179 HIS A CA 1
ATOM 1454 C C . HIS A 1 179 ? 18.247 5.976 -6.963 1.00 80.62 179 HIS A C 1
ATOM 1456 O O . HIS A 1 179 ? 19.039 5.540 -6.133 1.00 80.62 179 HIS A O 1
ATOM 1462 N N . LEU A 1 180 ? 17.544 7.090 -6.768 1.00 84.25 180 LEU A N 1
ATOM 1463 C CA . LEU A 1 180 ? 17.628 7.930 -5.581 1.00 84.25 180 LEU A CA 1
ATOM 1464 C C . LEU A 1 180 ? 16.207 8.259 -5.122 1.00 84.25 180 LEU A C 1
ATOM 1466 O O . LEU A 1 180 ? 15.380 8.692 -5.924 1.00 84.25 180 LEU A O 1
ATOM 1470 N N . LEU A 1 181 ? 15.937 8.060 -3.837 1.00 85.75 181 LEU A N 1
ATOM 1471 C CA . LEU A 1 181 ? 14.655 8.309 -3.205 1.00 85.75 181 LEU A CA 1
ATOM 1472 C C . LEU A 1 181 ? 14.868 9.078 -1.900 1.00 85.75 181 LEU A C 1
ATOM 1474 O O . LEU A 1 181 ? 15.511 8.592 -0.968 1.00 85.75 181 LEU A O 1
ATOM 1478 N N . TYR A 1 182 ? 14.303 10.278 -1.852 1.00 85.69 182 TYR A N 1
ATOM 1479 C CA . TYR A 1 182 ? 14.258 11.125 -0.667 1.00 85.69 182 TYR A CA 1
ATOM 1480 C C . TYR A 1 182 ? 12.832 11.100 -0.133 1.00 85.69 182 TYR A C 1
ATOM 1482 O O . TYR A 1 182 ? 11.891 11.407 -0.867 1.00 85.69 182 TYR A O 1
ATOM 1490 N N . ILE A 1 183 ? 12.674 10.693 1.121 1.00 85.81 183 ILE A N 1
ATOM 1491 C CA . ILE A 1 183 ? 11.379 10.598 1.791 1.00 85.81 183 ILE A CA 1
ATOM 1492 C C . ILE A 1 183 ? 11.399 11.564 2.961 1.00 85.81 183 ILE A C 1
ATOM 1494 O O . ILE A 1 183 ? 12.227 11.430 3.860 1.00 85.81 183 ILE A O 1
ATOM 1498 N N . ASP A 1 184 ? 10.484 12.522 2.917 1.00 85.12 184 ASP A N 1
ATOM 1499 C CA . ASP A 1 184 ? 10.211 13.439 4.015 1.00 85.12 184 ASP A CA 1
ATOM 1500 C C . ASP A 1 184 ? 9.079 12.893 4.896 1.00 85.12 184 ASP A C 1
ATOM 1502 O O . ASP A 1 184 ? 8.264 12.095 4.424 1.00 85.12 184 ASP A O 1
ATOM 1506 N N . GLU A 1 185 ? 9.041 13.314 6.159 1.00 82.62 185 GLU A N 1
ATOM 1507 C CA . GLU A 1 185 ? 8.054 12.890 7.164 1.00 82.62 185 GLU A CA 1
ATOM 1508 C C . GLU A 1 185 ? 7.885 11.363 7.274 1.00 82.62 185 GLU A C 1
ATOM 1510 O O . GLU A 1 185 ? 6.777 10.822 7.317 1.00 82.62 185 GLU A O 1
ATOM 1515 N N . VAL A 1 186 ? 9.009 10.637 7.326 1.00 81.56 186 VAL A N 1
ATOM 1516 C CA . VAL A 1 186 ? 9.032 9.164 7.357 1.00 81.56 186 VAL A CA 1
ATOM 1517 C C . VAL A 1 186 ? 8.206 8.560 8.506 1.00 81.56 186 VAL A C 1
ATOM 1519 O O . VAL A 1 186 ? 7.726 7.434 8.393 1.00 81.56 186 VAL A O 1
ATOM 1522 N N . GLN A 1 187 ? 8.014 9.305 9.597 1.00 75.69 187 GLN A N 1
ATOM 1523 C CA . GLN A 1 187 ? 7.238 8.884 10.762 1.00 75.69 187 GLN A CA 1
ATOM 1524 C C . GLN A 1 187 ? 5.726 8.783 10.514 1.00 75.69 187 GLN A C 1
ATOM 1526 O O . GLN A 1 187 ? 5.047 8.070 11.250 1.00 75.69 187 GLN A O 1
ATOM 1531 N N . ASP A 1 188 ? 5.199 9.444 9.479 1.00 78.62 188 ASP A N 1
ATOM 1532 C CA . ASP A 1 188 ? 3.779 9.364 9.110 1.00 78.62 188 ASP A CA 1
ATOM 1533 C C . ASP A 1 188 ? 3.458 8.138 8.237 1.00 78.62 188 ASP A C 1
ATOM 1535 O O . ASP A 1 188 ? 2.295 7.902 7.897 1.00 78.62 188 ASP A O 1
ATOM 1539 N N . LEU A 1 189 ? 4.478 7.361 7.857 1.00 83.50 189 LEU A N 1
ATOM 1540 C CA . LEU A 1 189 ? 4.338 6.175 7.022 1.00 83.50 189 LEU A CA 1
ATOM 1541 C C . LEU A 1 189 ? 4.178 4.910 7.865 1.00 83.50 189 LEU A C 1
ATOM 1543 O O . LEU A 1 189 ? 4.903 4.656 8.830 1.00 83.50 189 LEU A O 1
ATOM 1547 N N . THR A 1 190 ? 3.264 4.052 7.433 1.00 85.81 190 THR A N 1
ATOM 1548 C CA . THR A 1 190 ? 3.127 2.688 7.936 1.00 85.81 190 THR A CA 1
ATOM 1549 C C . THR A 1 190 ? 4.299 1.812 7.483 1.00 85.81 190 THR A C 1
ATOM 1551 O O . THR A 1 190 ? 5.003 2.093 6.507 1.00 85.81 190 THR A O 1
ATOM 1554 N N . GLN A 1 191 ? 4.492 0.681 8.164 1.00 85.19 191 GLN A N 1
ATOM 1555 C CA . GLN A 1 191 ? 5.505 -0.298 7.764 1.00 85.19 191 GLN A CA 1
ATOM 1556 C C . GLN A 1 191 ? 5.235 -0.837 6.350 1.00 85.19 191 GLN A C 1
ATOM 1558 O O . GLN A 1 191 ? 6.165 -1.062 5.579 1.00 85.19 191 GLN A O 1
ATOM 1563 N N . ALA A 1 192 ? 3.971 -1.018 5.974 1.00 88.56 192 ALA A N 1
ATOM 1564 C CA . ALA A 1 192 ? 3.609 -1.467 4.639 1.00 88.56 192 ALA A CA 1
ATOM 1565 C C . ALA A 1 192 ? 4.075 -0.478 3.550 1.00 88.56 192 ALA A C 1
ATOM 1567 O O . ALA A 1 192 ? 4.685 -0.881 2.558 1.00 88.56 192 ALA A O 1
ATOM 1568 N N . GLU A 1 193 ? 3.858 0.823 3.756 1.00 89.00 193 GLU A N 1
ATOM 1569 C CA . GLU A 1 193 ? 4.282 1.871 2.815 1.00 89.00 193 GLU A CA 1
ATOM 1570 C C . GLU A 1 193 ? 5.814 1.946 2.698 1.00 89.00 193 GLU A C 1
ATOM 1572 O O . GLU A 1 193 ? 6.357 2.028 1.593 1.00 89.00 193 GLU A O 1
ATOM 1577 N N . LEU A 1 194 ? 6.527 1.844 3.824 1.00 86.69 194 LEU A N 1
ATOM 1578 C CA . LEU A 1 194 ? 7.995 1.825 3.852 1.00 86.69 194 LEU A CA 1
ATOM 1579 C C . LEU A 1 194 ? 8.579 0.607 3.129 1.00 86.69 194 LEU A C 1
ATOM 1581 O O . LEU A 1 194 ? 9.524 0.739 2.350 1.00 86.69 194 LEU A O 1
ATOM 1585 N N . ALA A 1 195 ? 8.001 -0.574 3.350 1.00 86.06 195 ALA A N 1
ATOM 1586 C CA . ALA A 1 195 ? 8.403 -1.793 2.656 1.00 86.06 195 ALA A CA 1
ATOM 1587 C C . ALA A 1 195 ? 8.211 -1.682 1.141 1.00 86.06 195 ALA A C 1
ATOM 1589 O O . ALA A 1 195 ? 9.074 -2.117 0.375 1.00 86.06 195 ALA A O 1
ATOM 1590 N N . LEU A 1 196 ? 7.131 -1.033 0.696 1.00 88.06 196 LEU A N 1
ATOM 1591 C CA . LEU A 1 196 ? 6.948 -0.746 -0.719 1.00 88.06 196 LEU A CA 1
ATOM 1592 C C . LEU A 1 196 ? 8.086 0.126 -1.267 1.00 88.06 196 LEU A C 1
ATOM 1594 O O . LEU A 1 196 ? 8.654 -0.221 -2.299 1.00 88.06 196 LEU A O 1
ATOM 1598 N N . PHE A 1 197 ? 8.498 1.192 -0.578 1.00 86.31 197 PHE A N 1
ATOM 1599 C CA . PHE A 1 197 ? 9.620 2.024 -1.037 1.00 86.31 197 PHE A CA 1
ATOM 1600 C C . PHE A 1 197 ? 10.943 1.270 -1.163 1.00 86.31 197 PHE A C 1
ATOM 1602 O O . PHE A 1 197 ? 11.660 1.446 -2.156 1.00 86.31 197 PHE A O 1
ATOM 1609 N N . PHE A 1 198 ? 11.249 0.397 -0.200 1.00 82.31 198 PHE A N 1
ATOM 1610 C CA . PHE A 1 198 ? 12.410 -0.488 -0.299 1.00 82.31 198 PHE A CA 1
ATOM 1611 C C . PHE A 1 198 ? 12.337 -1.380 -1.534 1.00 82.31 198 PHE A C 1
ATOM 1613 O O . PHE A 1 198 ? 13.350 -1.650 -2.173 1.00 82.31 198 PHE A O 1
ATOM 1620 N N . ARG A 1 199 ? 11.133 -1.808 -1.912 1.00 79.25 199 ARG A N 1
ATOM 1621 C CA . ARG A 1 199 ? 10.937 -2.689 -3.057 1.00 79.25 199 ARG A CA 1
ATOM 1622 C C . ARG A 1 199 ? 11.023 -1.973 -4.409 1.00 79.25 199 ARG A C 1
ATOM 1624 O O . ARG A 1 199 ? 11.463 -2.586 -5.389 1.00 79.25 199 ARG A O 1
ATOM 1631 N N . LEU A 1 200 ? 10.623 -0.704 -4.469 1.00 80.00 200 LEU A N 1
ATOM 1632 C CA . LEU A 1 200 ? 10.679 0.120 -5.683 1.00 80.00 200 LEU A CA 1
ATOM 1633 C C . LEU A 1 200 ? 12.109 0.519 -6.067 1.00 80.00 200 LEU A C 1
ATOM 1635 O O . LEU A 1 200 ? 12.417 0.672 -7.249 1.00 80.00 200 LEU A O 1
ATOM 1639 N N . THR A 1 201 ? 12.994 0.646 -5.080 1.00 78.88 201 THR A N 1
ATOM 1640 C CA . THR A 1 201 ? 14.405 0.988 -5.288 1.00 78.88 201 THR A CA 1
ATOM 1641 C C . THR A 1 201 ? 15.209 -0.293 -5.530 1.00 78.88 201 THR A C 1
ATOM 1643 O O . THR A 1 201 ? 15.154 -1.211 -4.707 1.00 78.88 201 THR A O 1
ATOM 1646 N N . PRO A 1 202 ? 15.990 -0.429 -6.618 1.00 74.12 202 PRO A N 1
ATOM 1647 C CA . PRO A 1 202 ? 16.797 -1.625 -6.798 1.00 74.12 202 PRO A CA 1
ATOM 1648 C C . PRO A 1 202 ? 17.875 -1.737 -5.735 1.00 74.12 202 PRO A C 1
ATOM 1650 O O . PRO A 1 202 ? 18.463 -0.755 -5.282 1.00 74.12 202 PRO A O 1
ATOM 1653 N N . TRP A 1 203 ? 18.246 -2.976 -5.445 1.00 70.44 203 TRP A N 1
ATOM 1654 C CA . TRP A 1 203 ? 19.268 -3.295 -4.456 1.00 70.44 203 TRP A CA 1
ATOM 1655 C C . TRP A 1 203 ? 20.616 -2.610 -4.662 1.00 70.44 203 TRP A C 1
ATOM 1657 O O . TRP A 1 203 ? 21.259 -2.234 -3.683 1.00 70.44 203 TRP A O 1
ATOM 1667 N N . ALA A 1 204 ? 21.037 -2.413 -5.915 1.00 66.75 204 ALA A N 1
ATOM 1668 C CA . ALA A 1 204 ? 22.292 -1.723 -6.214 1.00 66.75 204 ALA A CA 1
ATOM 1669 C C . ALA A 1 204 ? 22.319 -0.298 -5.631 1.00 66.75 204 ALA A C 1
ATOM 1671 O O . ALA A 1 204 ? 23.385 0.206 -5.280 1.00 66.75 204 ALA A O 1
ATOM 1672 N N . PHE A 1 205 ? 21.141 0.305 -5.469 1.00 70.62 205 PHE A N 1
ATOM 1673 C CA . PHE A 1 205 ? 20.961 1.666 -4.995 1.00 70.62 205 PHE A CA 1
ATOM 1674 C C . PHE A 1 205 ? 20.419 1.738 -3.564 1.00 70.62 205 PHE A C 1
ATOM 1676 O O . PHE A 1 205 ? 20.679 2.726 -2.893 1.00 70.62 205 PHE A O 1
ATOM 1683 N N . LEU A 1 206 ? 19.802 0.675 -3.029 1.00 69.12 206 LEU A N 1
ATOM 1684 C CA . LEU A 1 206 ? 19.254 0.629 -1.659 1.00 69.12 206 LEU A CA 1
ATOM 1685 C C . LEU A 1 206 ? 20.214 1.150 -0.570 1.00 69.12 206 LEU A C 1
ATOM 1687 O O . LEU A 1 206 ? 19.779 1.820 0.358 1.00 69.12 206 LEU A O 1
ATOM 1691 N N . ARG A 1 207 ? 21.525 0.877 -0.672 1.00 66.06 207 ARG A N 1
ATOM 1692 C CA . ARG A 1 207 ? 22.513 1.326 0.334 1.00 66.06 207 ARG A CA 1
ATOM 1693 C C . ARG A 1 207 ? 22.924 2.796 0.232 1.00 66.06 207 ARG A C 1
ATOM 1695 O O . ARG A 1 207 ? 23.457 3.325 1.200 1.00 66.06 207 ARG A O 1
ATOM 1702 N N . LYS A 1 208 ? 22.799 3.412 -0.944 1.00 70.56 208 LYS A N 1
ATOM 1703 C CA . LYS A 1 208 ? 23.359 4.748 -1.237 1.00 70.56 208 LYS A CA 1
ATOM 1704 C C . LYS A 1 208 ? 22.328 5.743 -1.765 1.00 70.56 208 LYS A C 1
ATOM 1706 O O . LYS A 1 208 ? 22.652 6.912 -1.919 1.00 70.56 208 LYS A O 1
ATOM 1711 N N . GLY A 1 209 ? 21.124 5.273 -2.060 1.00 74.75 209 GLY A N 1
ATOM 1712 C CA . GLY A 1 209 ? 20.095 6.011 -2.768 1.00 74.75 209 GLY A CA 1
ATOM 1713 C C . GLY A 1 209 ? 18.779 6.106 -2.023 1.00 74.75 209 GLY A C 1
ATOM 1714 O O . GLY A 1 209 ? 17.780 6.422 -2.645 1.00 74.75 209 GLY A O 1
ATOM 1715 N N . MET A 1 210 ? 18.751 5.846 -0.717 1.00 80.06 210 MET A N 1
ATOM 1716 C CA . MET A 1 210 ? 17.578 6.133 0.106 1.00 80.06 210 MET A CA 1
ATOM 1717 C C . MET A 1 210 ? 17.954 7.061 1.248 1.00 80.06 210 MET A C 1
ATOM 1719 O O . MET A 1 210 ? 18.870 6.770 2.018 1.00 80.06 210 MET A O 1
ATOM 1723 N N . PHE A 1 211 ? 17.223 8.164 1.351 1.00 82.06 211 PHE A N 1
ATOM 1724 C CA . PHE A 1 211 ? 17.394 9.174 2.383 1.00 82.06 211 PHE A CA 1
ATOM 1725 C C . PHE A 1 211 ? 16.049 9.398 3.067 1.00 82.06 211 PHE A C 1
ATOM 1727 O O . PHE A 1 211 ? 15.072 9.765 2.417 1.00 82.06 211 PHE A O 1
ATOM 1734 N N . PHE A 1 212 ? 16.009 9.152 4.374 1.00 81.94 212 PHE A N 1
ATOM 1735 C CA . PHE A 1 212 ? 14.824 9.340 5.202 1.00 81.94 212 PHE A CA 1
ATOM 1736 C C . PHE A 1 212 ? 15.011 10.570 6.083 1.00 81.94 212 PHE A C 1
ATOM 1738 O O . PHE A 1 212 ? 15.986 10.651 6.832 1.00 81.94 212 PHE A O 1
ATOM 1745 N N . CYS A 1 213 ? 14.060 11.490 6.005 1.00 82.75 213 CYS A N 1
ATOM 1746 C CA . CYS A 1 213 ? 13.954 12.675 6.841 1.00 82.75 213 CYS A CA 1
ATOM 1747 C C . CYS A 1 213 ? 12.654 12.596 7.647 1.00 82.75 213 CYS A C 1
ATOM 1749 O O . CYS A 1 213 ? 11.671 12.004 7.199 1.00 82.75 213 CYS A O 1
ATOM 1751 N N . GLY A 1 214 ? 12.663 13.156 8.853 1.00 78.38 214 GLY A N 1
ATOM 1752 C CA . GLY A 1 214 ? 11.484 13.178 9.710 1.00 78.38 214 GLY A CA 1
ATOM 1753 C C . GLY A 1 214 ? 11.803 13.516 11.159 1.00 78.38 214 GLY A C 1
ATOM 1754 O O . GLY A 1 214 ? 12.955 13.420 11.595 1.00 78.38 214 GLY A O 1
ATOM 1755 N N . ASP A 1 215 ? 10.768 13.884 11.908 1.00 74.38 215 ASP A N 1
ATOM 1756 C CA . ASP A 1 215 ? 10.840 14.179 13.336 1.00 74.38 215 ASP A CA 1
ATOM 1757 C C . ASP A 1 215 ? 9.830 13.319 14.105 1.00 74.38 215 ASP A C 1
ATOM 1759 O O . ASP A 1 215 ? 8.620 13.538 14.073 1.00 74.38 215 ASP A O 1
ATOM 1763 N N . VAL A 1 216 ? 10.342 12.344 14.859 1.00 64.38 216 VAL A N 1
ATOM 1764 C CA . VAL A 1 216 ? 9.516 11.420 15.656 1.00 64.38 216 VAL A CA 1
ATOM 1765 C C . VAL A 1 216 ? 8.678 12.172 16.699 1.00 64.38 216 VAL A C 1
ATOM 1767 O O . VAL A 1 216 ? 7.594 11.717 17.065 1.00 64.38 216 VAL A O 1
ATOM 1770 N N . SER A 1 217 ? 9.135 13.344 17.157 1.00 61.56 217 SER A N 1
ATOM 1771 C CA . SER A 1 217 ? 8.402 14.175 18.119 1.00 61.56 217 SER A CA 1
ATOM 1772 C C . SER A 1 217 ? 7.204 14.918 17.512 1.00 61.56 217 SER A C 1
ATOM 1774 O O . SER A 1 217 ? 6.342 15.378 18.260 1.00 61.56 217 SER A O 1
ATOM 1776 N N . GLN A 1 218 ? 7.107 14.975 16.179 1.00 60.44 218 GLN A N 1
ATOM 1777 C CA . GLN A 1 218 ? 6.025 15.623 15.429 1.00 60.44 218 GLN A CA 1
ATOM 1778 C C . GLN A 1 218 ? 5.010 14.631 14.852 1.00 60.44 218 GLN A C 1
ATOM 1780 O O . GLN A 1 218 ? 4.181 15.015 14.035 1.00 60.44 218 GLN A O 1
ATOM 1785 N N . THR A 1 219 ? 5.043 13.363 15.273 1.00 59.47 219 THR A N 1
ATOM 1786 C CA . THR A 1 219 ? 4.096 12.345 14.793 1.00 59.47 219 THR A CA 1
ATOM 1787 C C . THR A 1 219 ? 2.656 12.769 15.117 1.00 59.47 219 THR A C 1
ATOM 1789 O O . THR A 1 219 ? 2.212 12.681 16.263 1.00 59.47 219 THR A O 1
ATOM 1792 N N . VAL A 1 220 ? 1.921 13.244 14.105 1.00 50.47 220 VAL A N 1
ATOM 1793 C CA . VAL A 1 220 ? 0.549 13.771 14.249 1.00 50.47 220 VAL A CA 1
ATOM 1794 C C . VAL A 1 220 ? -0.457 12.631 14.436 1.00 50.47 220 VAL A C 1
ATOM 1796 O O . VAL A 1 220 ? -1.492 12.792 15.086 1.00 50.47 220 VAL A O 1
ATOM 1799 N N . THR A 1 221 ? -0.139 11.446 13.910 1.00 49.56 221 THR A N 1
ATOM 1800 C CA . THR A 1 221 ? -0.977 10.252 14.041 1.00 49.56 221 THR A CA 1
ATOM 1801 C C . THR A 1 221 ? -0.611 9.492 15.314 1.00 49.56 221 THR A C 1
ATOM 1803 O O . THR A 1 221 ? 0.272 8.634 15.318 1.00 49.56 221 THR A O 1
ATOM 1806 N N . HIS A 1 222 ? -1.304 9.788 16.416 1.00 45.72 222 HIS A N 1
ATOM 1807 C CA . HIS A 1 222 ? -1.195 9.011 17.652 1.00 45.72 222 HIS A CA 1
ATOM 1808 C C . HIS A 1 222 ? -1.459 7.517 17.371 1.00 45.72 222 HIS A C 1
ATOM 1810 O O . HIS A 1 222 ? -2.602 7.133 17.180 1.00 45.72 222 HIS A O 1
ATOM 1816 N N . GLY A 1 223 ? -0.422 6.672 17.353 1.00 47.06 223 GLY A N 1
ATOM 1817 C CA . GLY A 1 223 ? -0.543 5.213 17.190 1.00 47.06 223 GLY A CA 1
ATOM 1818 C C . GLY A 1 223 ? 0.028 4.618 15.897 1.00 47.06 223 GLY A C 1
ATOM 1819 O O . GLY A 1 223 ? -0.159 3.431 15.642 1.00 47.06 223 GLY A O 1
ATOM 1820 N N . VAL A 1 224 ? 0.777 5.389 15.106 1.00 51.38 224 VAL A N 1
ATOM 1821 C CA . VAL A 1 224 ? 1.903 4.821 14.348 1.00 51.38 224 VAL A CA 1
ATOM 1822 C C . VAL A 1 224 ? 3.115 4.906 15.282 1.00 51.38 224 VAL A C 1
ATOM 1824 O O . VAL A 1 224 ? 3.712 5.968 15.422 1.00 51.38 224 VAL A O 1
ATOM 1827 N N . ASP A 1 225 ? 3.442 3.832 16.014 1.00 56.72 225 ASP A N 1
ATOM 1828 C CA . ASP A 1 225 ? 4.661 3.794 16.851 1.00 56.72 225 ASP A CA 1
ATOM 1829 C C . ASP A 1 225 ? 5.878 3.605 15.932 1.00 56.72 225 ASP A C 1
ATOM 1831 O O . ASP A 1 225 ? 6.427 2.509 15.792 1.00 56.72 225 ASP A O 1
ATOM 1835 N N . PHE A 1 226 ? 6.222 4.663 15.193 1.00 60.22 226 PHE A N 1
ATOM 1836 C CA . PHE A 1 226 ? 7.343 4.660 14.270 1.00 60.22 226 PHE A CA 1
ATOM 1837 C C . PHE A 1 226 ? 8.653 4.659 15.056 1.00 60.22 226 PHE A C 1
ATOM 1839 O O . PHE A 1 226 ? 8.968 5.585 15.807 1.00 60.22 226 PHE A O 1
ATOM 1846 N N . ARG A 1 227 ? 9.467 3.625 14.840 1.00 62.66 227 ARG A N 1
ATOM 1847 C CA . ARG A 1 227 ? 10.829 3.552 15.367 1.00 62.66 227 ARG A CA 1
ATOM 1848 C C . ARG A 1 227 ? 11.789 3.342 14.213 1.00 62.66 227 ARG A C 1
ATOM 1850 O O . ARG A 1 227 ? 11.656 2.391 13.448 1.00 62.66 227 ARG A O 1
ATOM 1857 N N . PHE A 1 228 ? 12.846 4.145 14.159 1.00 62.28 228 PHE A N 1
ATOM 1858 C CA . PHE A 1 228 ? 13.927 3.957 13.184 1.00 62.28 228 PHE A CA 1
ATOM 1859 C C . PHE A 1 228 ? 14.572 2.557 13.247 1.00 62.28 228 PHE A C 1
ATOM 1861 O O . PHE A 1 228 ? 15.103 2.056 12.254 1.00 62.28 228 PHE A O 1
ATOM 1868 N N . GLN A 1 229 ? 14.511 1.888 14.403 1.00 63.28 229 GLN A N 1
ATOM 1869 C CA . GLN A 1 229 ? 14.942 0.493 14.541 1.00 63.28 229 GLN A CA 1
ATOM 1870 C C . GLN A 1 229 ? 14.081 -0.472 13.712 1.00 63.28 229 GLN A C 1
ATOM 1872 O O . GLN A 1 229 ? 14.624 -1.394 13.103 1.00 63.28 229 GLN A O 1
ATOM 1877 N N . ASP A 1 230 ? 12.770 -0.232 13.630 1.00 66.31 230 ASP A N 1
ATOM 1878 C CA . ASP A 1 230 ? 11.860 -1.047 12.825 1.00 66.31 230 ASP A CA 1
ATOM 1879 C C . ASP A 1 230 ? 12.176 -0.863 11.334 1.00 66.31 230 ASP A C 1
ATOM 1881 O O . ASP A 1 230 ? 12.325 -1.857 10.624 1.00 66.31 230 ASP A O 1
ATOM 1885 N N . VAL A 1 231 ? 12.451 0.375 10.898 1.00 66.94 231 VAL A N 1
ATOM 1886 C CA . VAL A 1 231 ? 12.943 0.684 9.539 1.00 66.94 231 VAL A CA 1
ATOM 1887 C C . VAL A 1 231 ? 14.215 -0.095 9.219 1.00 66.94 231 VAL A C 1
ATOM 1889 O O . VAL A 1 231 ? 14.323 -0.703 8.158 1.00 66.94 231 VAL A O 1
ATOM 1892 N N . SER A 1 232 ? 15.164 -0.129 10.157 1.00 65.06 232 SER A N 1
ATOM 1893 C CA . SER A 1 232 ? 16.436 -0.837 9.980 1.00 65.06 232 SER A CA 1
ATOM 1894 C C . SER A 1 232 ? 16.228 -2.350 9.855 1.00 65.06 232 SER A C 1
ATOM 1896 O O . SER A 1 232 ? 16.834 -2.993 9.000 1.00 65.06 232 SER A O 1
ATOM 1898 N N . SER A 1 233 ? 15.347 -2.930 10.675 1.00 69.31 233 SER A N 1
ATOM 1899 C CA . SER A 1 233 ? 15.029 -4.361 10.615 1.00 69.31 233 SER A CA 1
ATOM 1900 C C . SER A 1 233 ? 14.306 -4.748 9.320 1.00 69.31 233 SER A C 1
ATOM 1902 O O . SER A 1 233 ? 14.647 -5.758 8.703 1.00 69.31 233 SER A O 1
ATOM 1904 N N . MET A 1 234 ? 13.370 -3.913 8.861 1.00 69.94 234 MET A N 1
ATOM 1905 C CA . MET A 1 234 ? 12.656 -4.109 7.602 1.00 69.94 234 MET A CA 1
ATOM 1906 C C . MET A 1 234 ? 13.590 -3.970 6.408 1.00 69.94 234 MET A C 1
ATOM 1908 O O . MET A 1 234 ? 13.562 -4.810 5.515 1.00 69.94 234 MET A O 1
ATOM 1912 N N . PHE A 1 235 ? 14.470 -2.968 6.426 1.00 68.25 235 PHE A N 1
ATOM 1913 C CA . PHE A 1 235 ? 15.505 -2.800 5.415 1.00 68.25 235 PHE A CA 1
ATOM 1914 C C . PHE A 1 235 ? 16.382 -4.052 5.312 1.00 68.25 235 PHE A C 1
ATOM 1916 O O . PHE A 1 235 ? 16.599 -4.565 4.219 1.00 68.25 235 PHE A O 1
ATOM 1923 N N . MET A 1 236 ? 16.829 -4.606 6.444 1.00 65.62 236 MET A N 1
ATOM 1924 C CA . MET A 1 236 ? 17.613 -5.847 6.458 1.00 65.62 236 MET A CA 1
ATOM 1925 C C . MET A 1 236 ? 16.825 -7.054 5.932 1.00 65.62 236 MET A C 1
ATOM 1927 O O . MET A 1 236 ? 17.390 -7.899 5.239 1.00 65.62 236 MET A O 1
ATOM 1931 N N . HIS A 1 237 ? 15.529 -7.141 6.225 1.00 71.44 237 HIS A N 1
ATOM 1932 C CA . HIS A 1 237 ? 14.683 -8.218 5.720 1.00 71.44 237 HIS A CA 1
ATOM 1933 C C . HIS A 1 237 ? 14.469 -8.123 4.201 1.00 71.44 237 HIS A C 1
ATOM 1935 O O . HIS A 1 237 ? 14.673 -9.106 3.489 1.00 71.44 237 HIS A O 1
ATOM 1941 N N . GLU A 1 238 ? 14.141 -6.936 3.687 1.00 69.62 238 GLU A N 1
ATOM 1942 C CA . GLU A 1 238 ? 14.004 -6.680 2.246 1.00 69.62 238 GLU A CA 1
ATOM 1943 C C . GLU A 1 238 ? 15.330 -6.907 1.500 1.00 69.62 238 GLU A C 1
ATOM 1945 O O . GLU A 1 238 ? 15.348 -7.486 0.411 1.00 69.62 238 GLU A O 1
ATOM 1950 N N . LEU A 1 239 ? 16.466 -6.550 2.112 1.00 64.81 239 LEU A N 1
ATOM 1951 C CA . LEU A 1 239 ? 17.796 -6.863 1.579 1.00 64.81 239 LEU A CA 1
ATOM 1952 C C . LEU A 1 239 ? 18.016 -8.373 1.399 1.00 64.81 239 LEU A C 1
ATOM 1954 O O . LEU A 1 239 ? 18.583 -8.794 0.386 1.00 64.81 239 LEU A O 1
ATOM 1958 N N . ASN A 1 240 ? 17.581 -9.185 2.364 1.00 66.19 240 ASN A N 1
ATOM 1959 C CA . ASN A 1 240 ? 17.704 -10.640 2.286 1.00 66.19 240 ASN A CA 1
ATOM 1960 C C . ASN A 1 240 ? 16.751 -11.218 1.231 1.00 66.19 240 ASN A C 1
ATOM 1962 O O . ASN A 1 240 ? 17.196 -11.966 0.360 1.00 66.19 240 ASN A O 1
ATOM 1966 N N . GLY A 1 241 ? 15.484 -10.792 1.230 1.00 65.56 241 GLY A N 1
ATOM 1967 C CA . GLY A 1 241 ? 14.489 -11.224 0.245 1.00 65.56 241 GLY A CA 1
ATOM 1968 C C . GLY A 1 241 ? 14.885 -10.905 -1.201 1.00 65.56 241 GLY A C 1
ATOM 1969 O O . GLY A 1 241 ? 14.575 -11.667 -2.118 1.00 65.56 241 GLY A O 1
ATOM 1970 N N . TRP A 1 242 ? 15.645 -9.827 -1.429 1.00 61.66 242 TRP A N 1
ATOM 1971 C CA . TRP A 1 242 ? 16.175 -9.514 -2.758 1.00 61.66 242 TRP A CA 1
ATOM 1972 C C . TRP A 1 242 ? 17.188 -10.546 -3.265 1.00 61.66 242 TRP A C 1
ATOM 1974 O O . TRP A 1 242 ? 17.218 -10.850 -4.459 1.00 61.66 242 TRP A O 1
ATOM 1984 N N . SER A 1 243 ? 18.006 -11.103 -2.369 1.00 62.56 243 SER A N 1
ATOM 1985 C CA . SER A 1 243 ? 18.985 -12.139 -2.722 1.00 62.56 243 SER A CA 1
ATOM 1986 C C . SER A 1 243 ? 18.278 -13.408 -3.204 1.00 62.56 243 SER A C 1
ATOM 1988 O O . SER A 1 243 ? 18.630 -13.952 -4.255 1.00 62.56 243 SER A O 1
ATOM 1990 N N . ASP A 1 244 ? 17.209 -13.798 -2.507 1.00 66.50 244 ASP A N 1
ATOM 1991 C CA . ASP A 1 244 ? 16.370 -14.944 -2.863 1.00 66.50 244 ASP A CA 1
ATOM 1992 C C . ASP A 1 244 ? 15.588 -14.696 -4.162 1.00 66.50 244 ASP A C 1
ATOM 1994 O O . ASP A 1 244 ? 15.549 -15.550 -5.053 1.00 66.50 244 ASP A O 1
ATOM 1998 N N . TRP A 1 245 ? 15.028 -13.493 -4.335 1.00 63.66 245 TRP A N 1
ATOM 1999 C CA . TRP A 1 245 ? 14.352 -13.098 -5.574 1.00 63.66 245 TRP A CA 1
ATOM 2000 C C . TRP A 1 245 ? 15.300 -13.122 -6.776 1.00 63.66 245 TRP A C 1
ATOM 2002 O O . TRP A 1 245 ? 14.925 -13.611 -7.843 1.00 63.66 245 TRP A O 1
ATOM 2012 N N . LYS A 1 246 ? 16.538 -12.634 -6.626 1.00 61.56 246 LYS A N 1
ATOM 2013 C CA . LYS A 1 246 ? 17.533 -12.638 -7.707 1.00 61.56 246 LYS A CA 1
ATOM 2014 C C . LYS A 1 246 ? 17.858 -14.065 -8.143 1.00 61.56 246 LYS A C 1
ATOM 2016 O O . LYS A 1 246 ? 17.916 -14.333 -9.344 1.00 61.56 246 LYS A O 1
ATOM 2021 N N . ALA A 1 247 ? 18.007 -14.984 -7.188 1.00 66.00 247 ALA A N 1
ATOM 2022 C CA . ALA A 1 247 ? 18.177 -16.404 -7.478 1.00 66.00 247 ALA A CA 1
ATOM 2023 C C . ALA A 1 247 ? 16.958 -16.980 -8.224 1.00 66.00 247 ALA A C 1
ATOM 2025 O O . ALA A 1 247 ? 17.118 -17.642 -9.252 1.00 66.00 247 ALA A O 1
ATOM 2026 N N . ALA A 1 248 ? 15.739 -16.657 -7.780 1.00 66.69 248 ALA A N 1
ATOM 2027 C CA . ALA A 1 248 ? 14.504 -17.096 -8.429 1.00 66.69 248 ALA A CA 1
ATOM 2028 C C . ALA A 1 248 ? 14.324 -16.523 -9.850 1.00 66.69 248 ALA A C 1
ATOM 2030 O O . ALA A 1 248 ? 13.812 -17.207 -10.733 1.00 66.69 248 ALA A O 1
ATOM 2031 N N . GLN A 1 249 ? 14.762 -15.290 -10.113 1.00 64.69 249 GLN A N 1
ATOM 2032 C CA . GLN A 1 249 ? 14.692 -14.670 -11.443 1.00 64.69 249 GLN A CA 1
ATOM 2033 C C . GLN A 1 249 ? 15.645 -15.302 -12.447 1.00 64.69 249 GLN A C 1
ATOM 2035 O O . GLN A 1 249 ? 15.261 -15.515 -13.596 1.00 64.69 249 GLN A O 1
ATOM 2040 N N . VAL A 1 250 ? 16.868 -15.634 -12.024 1.00 68.94 250 VAL A N 1
ATOM 2041 C CA . VAL A 1 250 ? 17.805 -16.389 -12.869 1.00 68.94 250 VAL A CA 1
ATOM 2042 C C . VAL A 1 250 ? 17.168 -17.717 -13.282 1.00 68.94 250 VAL A C 1
ATOM 2044 O O . VAL A 1 250 ? 17.161 -18.042 -14.467 1.00 68.94 250 VAL A O 1
ATOM 2047 N N . GLN A 1 251 ? 16.530 -18.417 -12.339 1.00 71.25 251 GLN A N 1
ATOM 2048 C CA . GLN A 1 251 ? 15.806 -19.659 -12.626 1.00 71.25 251 GLN A CA 1
ATOM 2049 C C . GLN A 1 251 ? 14.604 -19.445 -13.559 1.00 71.25 251 GLN A C 1
ATOM 2051 O O . GLN A 1 251 ? 14.400 -20.230 -14.480 1.00 71.25 251 GLN A O 1
ATOM 2056 N N . ARG A 1 252 ? 13.811 -18.380 -13.370 1.00 73.06 252 ARG A N 1
ATOM 2057 C CA . ARG A 1 252 ? 12.679 -18.057 -14.262 1.00 73.06 252 ARG A CA 1
ATOM 2058 C C . ARG A 1 252 ? 13.136 -17.750 -15.687 1.00 73.06 252 ARG A C 1
ATOM 2060 O O . ARG A 1 252 ? 12.500 -18.213 -16.624 1.00 73.06 252 ARG A O 1
ATOM 2067 N N . ARG A 1 253 ? 14.231 -17.000 -15.858 1.00 72.12 253 ARG A N 1
ATOM 2068 C CA . ARG A 1 253 ? 14.804 -16.701 -17.182 1.00 72.12 253 ARG A CA 1
ATOM 2069 C C . ARG A 1 253 ? 15.310 -17.961 -17.877 1.00 72.12 253 ARG A C 1
ATOM 2071 O O . ARG A 1 253 ? 15.065 -18.109 -19.066 1.00 72.12 253 ARG A O 1
ATOM 2078 N N . GLN A 1 254 ? 15.953 -18.865 -17.136 1.00 73.94 254 GLN A N 1
ATOM 2079 C CA . GLN A 1 254 ? 16.375 -20.167 -17.660 1.00 73.94 254 GLN A CA 1
ATOM 2080 C C . GLN A 1 254 ? 15.171 -20.983 -18.141 1.00 73.94 254 GLN A C 1
ATOM 2082 O O . GLN A 1 254 ? 15.145 -21.379 -19.299 1.00 73.94 254 GLN A O 1
ATOM 2087 N N . ARG A 1 255 ? 14.124 -21.112 -17.315 1.00 76.88 255 ARG A N 1
ATOM 2088 C CA . ARG A 1 255 ? 12.889 -21.823 -17.693 1.00 76.88 255 ARG A CA 1
ATOM 2089 C C . ARG A 1 255 ? 12.177 -21.191 -18.887 1.00 76.88 255 ARG A C 1
ATOM 2091 O O . ARG A 1 255 ? 11.789 -21.892 -19.803 1.00 76.88 255 ARG A O 1
ATOM 2098 N N . ALA A 1 256 ? 12.053 -19.864 -18.927 1.00 73.50 256 ALA A N 1
ATOM 2099 C CA . ALA A 1 256 ? 11.432 -19.177 -20.060 1.00 73.50 256 ALA A CA 1
ATOM 2100 C C . ALA A 1 256 ? 12.240 -19.342 -21.361 1.00 73.50 256 ALA A C 1
ATOM 2102 O O . ALA A 1 256 ? 11.668 -19.392 -22.449 1.00 73.50 256 ALA A O 1
ATOM 2103 N N . GLN A 1 257 ? 13.571 -19.418 -21.262 1.00 74.19 257 GLN A N 1
ATOM 2104 C CA . GLN A 1 257 ? 14.444 -19.699 -22.399 1.00 74.19 257 GLN A CA 1
ATOM 2105 C C . GLN A 1 257 ? 14.307 -21.158 -22.867 1.00 74.19 257 GLN A C 1
ATOM 2107 O O . GLN A 1 257 ? 14.273 -21.398 -24.074 1.00 74.19 257 GLN A O 1
ATOM 2112 N N . GLU A 1 258 ? 14.171 -22.103 -21.935 1.00 82.06 258 GLU A N 1
ATOM 2113 C CA . GLU A 1 258 ? 13.868 -23.513 -22.209 1.00 82.06 258 GLU A CA 1
ATOM 2114 C C . GLU A 1 258 ? 12.500 -23.651 -22.895 1.00 82.06 258 GLU A C 1
ATOM 2116 O O . GLU A 1 258 ? 12.443 -24.141 -24.021 1.00 82.06 258 GLU A O 1
ATOM 2121 N N . ASP A 1 259 ? 11.433 -23.096 -22.314 1.00 83.31 259 ASP A N 1
ATOM 2122 C CA . ASP A 1 259 ? 10.073 -23.105 -22.873 1.00 83.31 259 ASP A CA 1
ATOM 2123 C C . ASP A 1 259 ? 10.029 -22.502 -24.287 1.00 83.31 259 ASP A C 1
ATOM 2125 O O . ASP A 1 259 ? 9.393 -23.041 -25.197 1.00 83.31 259 ASP A O 1
ATOM 2129 N N . ARG A 1 260 ? 10.737 -21.384 -24.510 1.00 80.50 260 ARG A N 1
ATOM 2130 C CA . ARG A 1 260 ? 10.828 -20.751 -25.832 1.00 80.50 260 ARG A CA 1
ATOM 2131 C C . ARG A 1 260 ? 11.546 -21.648 -26.837 1.00 80.50 260 ARG A C 1
ATOM 2133 O O . ARG A 1 260 ? 11.089 -21.765 -27.972 1.00 80.50 260 ARG A O 1
ATOM 2140 N N . SER A 1 261 ? 12.632 -22.302 -26.425 1.00 81.50 261 SER A N 1
ATOM 2141 C CA . SER A 1 261 ? 13.358 -23.244 -27.281 1.00 81.50 261 SER A CA 1
ATOM 2142 C C . SER A 1 261 ? 12.516 -24.482 -27.618 1.00 81.50 261 SER A C 1
ATOM 2144 O O . SER A 1 261 ? 12.557 -24.972 -28.748 1.00 81.50 261 SER A O 1
ATOM 2146 N N . GLU A 1 262 ? 11.685 -24.949 -26.681 1.00 88.19 262 GLU A N 1
ATOM 2147 C CA . GLU A 1 262 ? 10.744 -26.046 -26.905 1.00 88.19 262 GLU A CA 1
ATOM 2148 C C . GLU A 1 262 ? 9.624 -25.659 -27.873 1.00 88.19 262 GLU A C 1
ATOM 2150 O O . GLU A 1 262 ? 9.287 -26.449 -28.762 1.00 88.19 262 GLU A O 1
ATOM 2155 N N . LEU A 1 263 ? 9.078 -24.445 -27.744 1.00 88.00 263 LEU A N 1
ATOM 2156 C CA . LEU A 1 263 ? 8.091 -23.879 -28.667 1.00 88.00 263 LEU A CA 1
ATOM 2157 C C . LEU A 1 263 ? 8.656 -23.743 -30.082 1.00 88.00 263 LEU A C 1
ATOM 2159 O O . LEU A 1 263 ? 8.026 -24.206 -31.032 1.00 88.00 263 LEU A O 1
ATOM 2163 N N . GLU A 1 264 ? 9.857 -23.181 -30.226 1.00 86.62 264 GLU A N 1
ATOM 2164 C CA . GLU A 1 264 ? 10.541 -23.052 -31.519 1.00 86.62 264 GLU A CA 1
ATOM 2165 C C . GLU A 1 264 ? 10.802 -24.434 -32.145 1.00 86.62 264 GLU A C 1
ATOM 2167 O O . GLU A 1 264 ? 10.518 -24.655 -33.326 1.00 86.62 264 GLU A O 1
ATOM 2172 N N . ALA A 1 265 ? 11.233 -25.416 -31.345 1.00 87.94 265 ALA A N 1
ATOM 2173 C CA . ALA A 1 265 ? 11.393 -26.795 -31.800 1.00 87.94 265 ALA A CA 1
ATOM 2174 C C . ALA A 1 265 ? 10.054 -27.450 -32.196 1.00 87.94 265 ALA A C 1
ATOM 2176 O O . ALA A 1 265 ? 9.995 -28.212 -33.164 1.00 87.94 265 ALA A O 1
ATOM 2177 N N . ALA A 1 266 ? 8.964 -27.174 -31.474 1.00 85.94 266 ALA A N 1
ATOM 2178 C CA . ALA A 1 266 ? 7.631 -27.680 -31.793 1.00 85.94 266 ALA A CA 1
ATOM 2179 C C . ALA A 1 266 ? 7.070 -27.063 -33.081 1.00 85.94 266 ALA A C 1
ATOM 2181 O O . ALA A 1 266 ? 6.500 -27.781 -33.908 1.00 85.94 266 ALA A O 1
ATOM 2182 N N . GLU A 1 267 ? 7.268 -25.761 -33.289 1.00 88.12 267 GLU A N 1
ATOM 2183 C CA . GLU A 1 267 ? 6.909 -25.090 -34.535 1.00 88.12 267 GLU A CA 1
ATOM 2184 C C . GLU A 1 267 ? 7.693 -25.643 -35.720 1.00 88.12 267 GLU A C 1
ATOM 2186 O O . GLU A 1 267 ? 7.095 -25.904 -36.767 1.00 88.12 267 GLU A O 1
ATOM 2191 N N . GLN A 1 268 ? 8.998 -25.873 -35.551 1.00 88.50 268 GLN A N 1
ATOM 2192 C CA . GLN A 1 268 ? 9.825 -26.468 -36.594 1.00 88.50 268 GLN A CA 1
ATOM 2193 C C . GLN A 1 268 ? 9.327 -27.873 -36.954 1.00 88.50 268 GLN A C 1
ATOM 2195 O O . GLN A 1 268 ? 9.058 -28.140 -38.123 1.00 88.50 268 GLN A O 1
ATOM 2200 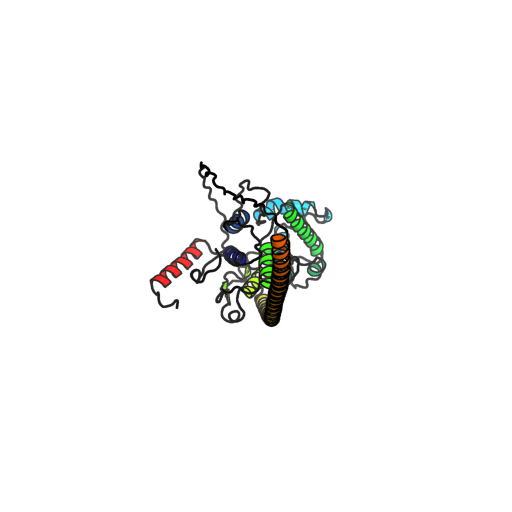N N . ARG A 1 269 ? 9.056 -28.728 -35.954 1.00 90.56 269 ARG A N 1
ATOM 2201 C CA . ARG A 1 269 ? 8.445 -30.052 -36.175 1.00 90.56 269 ARG A CA 1
ATOM 2202 C C . ARG A 1 269 ? 7.123 -29.962 -36.942 1.00 90.56 269 ARG A C 1
ATOM 2204 O O . ARG A 1 269 ? 6.864 -30.787 -37.815 1.00 90.56 269 ARG A O 1
ATOM 2211 N N . ARG A 1 270 ? 6.279 -28.967 -36.642 1.00 89.50 270 ARG A N 1
ATOM 2212 C CA . ARG A 1 270 ? 5.004 -28.754 -37.350 1.00 89.50 270 ARG A CA 1
ATOM 2213 C C . ARG A 1 270 ? 5.223 -28.351 -38.813 1.00 89.50 270 ARG A C 1
ATOM 2215 O O . ARG A 1 270 ? 4.497 -28.836 -39.683 1.00 89.50 270 ARG A O 1
ATOM 2222 N N . ARG A 1 271 ? 6.206 -27.487 -39.092 1.00 86.81 271 ARG A N 1
ATOM 2223 C CA . ARG A 1 271 ? 6.577 -27.085 -40.463 1.00 86.81 271 ARG A CA 1
ATOM 2224 C C . ARG A 1 271 ? 7.078 -28.280 -41.267 1.00 86.81 271 ARG A C 1
ATOM 2226 O O . ARG A 1 271 ? 6.559 -28.518 -42.354 1.00 86.81 271 ARG A O 1
ATOM 2233 N N . ASP A 1 272 ? 7.979 -29.075 -40.696 1.00 90.00 272 ASP A N 1
ATOM 2234 C CA . ASP A 1 272 ? 8.534 -30.267 -41.346 1.00 90.00 272 ASP A CA 1
ATOM 2235 C C . ASP A 1 272 ? 7.431 -31.291 -41.676 1.00 90.00 272 ASP A C 1
ATOM 2237 O O . ASP A 1 272 ? 7.391 -31.849 -42.776 1.00 90.00 272 ASP A O 1
ATOM 2241 N N . LEU A 1 273 ? 6.478 -31.497 -40.754 1.00 89.38 273 LEU A N 1
ATOM 2242 C CA . LEU A 1 273 ? 5.336 -32.388 -40.978 1.00 89.38 273 LEU A CA 1
ATOM 2243 C C . LEU A 1 273 ? 4.443 -31.898 -42.129 1.00 89.38 273 LEU A C 1
ATOM 2245 O O . LEU A 1 273 ? 3.983 -32.705 -42.935 1.00 89.38 273 LEU A O 1
ATOM 2249 N N . THR A 1 274 ? 4.223 -30.581 -42.206 1.00 88.00 274 THR A N 1
ATOM 2250 C CA . THR A 1 274 ? 3.421 -29.940 -43.261 1.00 88.00 274 THR A CA 1
ATOM 2251 C C . THR A 1 274 ? 4.108 -30.058 -44.623 1.00 88.00 274 THR A C 1
ATOM 2253 O O . THR A 1 274 ? 3.474 -30.409 -45.615 1.00 88.00 274 THR A O 1
ATOM 2256 N N . GLU A 1 275 ? 5.426 -29.859 -44.686 1.00 87.38 275 GLU A N 1
ATOM 2257 C CA . GLU A 1 275 ? 6.174 -30.050 -45.932 1.00 87.38 275 GLU A CA 1
ATOM 2258 C C . GLU A 1 275 ? 6.135 -31.519 -46.388 1.00 87.38 275 GLU A C 1
ATOM 2260 O O . GLU A 1 275 ? 6.001 -31.817 -47.581 1.00 87.38 275 GLU A O 1
ATOM 2265 N N . MET A 1 276 ? 6.204 -32.465 -45.444 1.00 85.88 276 MET A N 1
ATOM 2266 C CA . MET A 1 276 ? 6.111 -33.890 -45.750 1.00 85.88 276 MET A CA 1
ATOM 2267 C C . MET A 1 276 ? 4.737 -34.265 -46.321 1.00 85.88 276 MET A C 1
ATOM 2269 O O . MET A 1 276 ? 4.670 -34.976 -47.331 1.00 85.88 276 MET A O 1
ATOM 2273 N N . THR A 1 277 ? 3.643 -33.780 -45.725 1.00 86.56 277 THR A N 1
ATOM 2274 C CA . THR A 1 277 ? 2.285 -34.033 -46.230 1.00 86.56 277 THR A CA 1
ATOM 2275 C C . THR A 1 277 ? 2.059 -33.386 -47.595 1.00 86.56 277 THR A C 1
ATOM 2277 O O . THR A 1 277 ? 1.511 -34.042 -48.484 1.00 86.56 277 THR A O 1
ATOM 2280 N N . ASP A 1 278 ? 2.562 -32.172 -47.826 1.00 84.06 278 ASP A N 1
ATOM 2281 C CA . ASP A 1 278 ? 2.489 -31.502 -49.129 1.00 84.06 278 ASP A CA 1
ATOM 2282 C C . ASP A 1 278 ? 3.275 -32.251 -50.213 1.00 84.06 278 ASP A C 1
ATOM 2284 O O . ASP A 1 278 ? 2.787 -32.430 -51.338 1.00 84.06 278 ASP A O 1
ATOM 2288 N N . ARG A 1 279 ? 4.462 -32.780 -49.886 1.00 84.44 279 ARG A N 1
ATOM 2289 C CA . ARG A 1 279 ? 5.228 -33.656 -50.790 1.00 84.44 279 ARG A CA 1
ATOM 2290 C C . ARG A 1 279 ? 4.459 -34.932 -51.124 1.00 84.44 279 ARG A C 1
ATOM 2292 O O . ARG A 1 279 ? 4.398 -35.315 -52.297 1.00 84.44 279 ARG A O 1
ATOM 2299 N N . MET A 1 280 ? 3.840 -35.579 -50.134 1.00 79.31 280 MET A N 1
ATOM 2300 C CA . MET A 1 280 ? 3.004 -36.766 -50.357 1.00 79.31 280 MET A CA 1
ATOM 2301 C C . MET A 1 280 ? 1.781 -36.445 -51.228 1.00 79.31 280 MET A C 1
ATOM 2303 O O . MET A 1 280 ? 1.483 -37.185 -52.174 1.00 79.31 280 MET A O 1
ATOM 2307 N N . ALA A 1 281 ? 1.111 -35.318 -50.983 1.00 78.88 281 ALA A N 1
ATOM 2308 C CA . ALA A 1 281 ? -0.022 -34.855 -51.778 1.00 78.88 281 ALA A CA 1
ATOM 2309 C C . ALA A 1 281 ? 0.396 -34.533 -53.221 1.00 78.88 281 ALA A C 1
ATOM 2311 O O . ALA A 1 281 ? -0.277 -34.950 -54.164 1.00 78.88 281 ALA A O 1
ATOM 2312 N N . SER A 1 282 ? 1.533 -33.863 -53.419 1.00 80.69 282 SER A N 1
ATOM 2313 C CA . SER A 1 282 ? 2.103 -33.564 -54.739 1.00 80.69 282 SER A CA 1
ATOM 2314 C C . SER A 1 282 ? 2.451 -34.838 -55.513 1.00 80.69 282 SER A C 1
ATOM 2316 O O . SER A 1 282 ? 2.070 -34.984 -56.676 1.00 80.69 282 SER A O 1
ATOM 2318 N N . ASN A 1 283 ? 3.089 -35.815 -54.863 1.00 81.50 283 ASN A N 1
ATOM 2319 C CA . ASN A 1 283 ? 3.382 -37.114 -55.471 1.00 81.50 283 ASN A CA 1
ATOM 2320 C C . ASN A 1 283 ? 2.102 -37.872 -55.845 1.00 81.50 283 ASN A C 1
ATOM 2322 O O . ASN A 1 283 ? 2.009 -38.423 -56.945 1.00 81.50 283 ASN A O 1
ATOM 2326 N N . THR A 1 284 ? 1.082 -37.828 -54.987 1.00 77.31 284 THR A N 1
ATOM 2327 C CA . THR A 1 284 ? -0.234 -38.422 -55.260 1.00 77.31 284 THR A CA 1
ATOM 2328 C C . THR A 1 284 ? -0.916 -37.736 -56.445 1.00 77.31 284 THR A C 1
ATOM 2330 O O . THR A 1 284 ? -1.408 -38.413 -57.348 1.00 77.31 284 THR A O 1
ATOM 2333 N N . ARG A 1 285 ? -0.878 -36.396 -56.517 1.00 76.06 285 ARG A N 1
ATOM 2334 C CA . ARG A 1 285 ? -1.386 -35.617 -57.662 1.00 76.06 285 ARG A CA 1
ATOM 2335 C C . ARG A 1 285 ? -0.650 -35.974 -58.951 1.00 76.06 285 ARG A C 1
ATOM 2337 O O . ARG A 1 285 ? -1.308 -36.209 -59.958 1.00 76.06 285 ARG A O 1
ATOM 2344 N N . LYS A 1 286 ? 0.683 -36.094 -58.927 1.00 76.62 286 LYS A N 1
ATOM 2345 C CA . LYS A 1 286 ? 1.488 -36.530 -60.084 1.00 76.62 286 LYS A CA 1
ATOM 2346 C C . LYS A 1 286 ? 1.124 -37.947 -60.534 1.00 76.62 286 LYS A C 1
ATOM 2348 O O . LYS A 1 286 ? 1.031 -38.200 -61.734 1.00 76.62 286 LYS A O 1
ATOM 2353 N N . CYS A 1 287 ? 0.891 -38.862 -59.594 1.00 74.31 287 CYS A N 1
ATOM 2354 C CA . CYS A 1 287 ? 0.485 -40.234 -59.896 1.00 74.31 287 CYS A CA 1
ATOM 2355 C C . CYS A 1 287 ? -0.922 -40.279 -60.517 1.00 74.31 287 CYS A C 1
ATOM 2357 O O . CYS A 1 287 ? -1.122 -40.881 -61.573 1.00 74.31 287 CYS A O 1
ATOM 2359 N N . ASN A 1 288 ? -1.874 -39.549 -59.929 1.00 73.06 288 ASN A N 1
ATOM 2360 C CA . ASN A 1 288 ? -3.232 -39.410 -60.453 1.00 73.06 288 ASN A CA 1
ATOM 2361 C C . ASN A 1 288 ? -3.261 -38.716 -61.816 1.00 73.06 288 ASN A C 1
ATOM 2363 O O . ASN A 1 288 ? -4.015 -39.142 -62.686 1.00 73.06 288 ASN A O 1
ATOM 2367 N N . TYR A 1 289 ? -2.423 -37.699 -62.034 1.00 72.88 289 TYR A N 1
ATOM 2368 C CA . TYR A 1 289 ? -2.262 -37.053 -63.334 1.00 72.88 289 TYR A CA 1
ATOM 2369 C C . TYR A 1 289 ? -1.765 -38.053 -64.377 1.00 72.88 289 TYR A C 1
ATOM 2371 O O . TYR A 1 289 ? -2.428 -38.231 -65.388 1.00 72.88 289 TYR A O 1
ATOM 2379 N N . LYS A 1 290 ? -0.678 -38.790 -64.103 1.00 75.25 290 LYS A N 1
ATOM 2380 C CA . LYS A 1 290 ? -0.178 -39.842 -65.009 1.00 75.25 290 LYS A CA 1
ATOM 2381 C C . LYS A 1 290 ? -1.239 -40.909 -65.301 1.00 75.25 290 LYS A C 1
ATOM 2383 O O . LYS A 1 290 ? -1.336 -41.385 -66.428 1.00 75.25 290 LYS A O 1
ATOM 2388 N N . ARG A 1 291 ? -2.047 -41.285 -64.305 1.00 69.75 291 ARG A N 1
ATOM 2389 C CA . ARG A 1 291 ? -3.139 -42.257 -64.469 1.00 69.75 291 ARG A CA 1
ATOM 2390 C C . ARG A 1 291 ? -4.281 -41.698 -65.322 1.00 69.75 291 ARG A C 1
ATOM 2392 O O . ARG A 1 291 ? -4.748 -42.393 -66.219 1.00 69.75 291 ARG A O 1
ATOM 2399 N N . ARG A 1 292 ? -4.699 -40.451 -65.077 1.00 69.19 292 ARG A N 1
ATOM 2400 C CA . ARG A 1 292 ? -5.709 -39.742 -65.880 1.00 69.19 292 ARG A CA 1
ATOM 2401 C C . ARG A 1 292 ? -5.227 -39.494 -67.296 1.00 69.19 292 ARG A C 1
ATOM 2403 O O . ARG A 1 292 ? -6.031 -39.616 -68.199 1.00 69.19 292 ARG A O 1
ATOM 2410 N N . ASP A 1 293 ? -3.953 -39.187 -67.496 1.00 74.38 293 ASP A N 1
ATOM 2411 C CA . ASP A 1 293 ? -3.369 -38.957 -68.814 1.00 74.38 293 ASP A CA 1
ATOM 2412 C C . ASP A 1 293 ? -3.317 -40.257 -69.627 1.00 74.38 293 ASP A C 1
ATOM 2414 O O . ASP A 1 293 ? -3.775 -40.283 -70.762 1.00 74.38 293 ASP A O 1
ATOM 2418 N N . ARG A 1 294 ? -2.931 -41.386 -69.009 1.00 72.56 294 ARG A N 1
ATOM 2419 C CA . ARG A 1 294 ? -3.083 -42.720 -69.624 1.00 72.56 294 ARG A CA 1
ATOM 2420 C C . ARG A 1 294 ? -4.539 -43.047 -69.954 1.00 72.56 294 ARG A C 1
ATOM 2422 O O . ARG A 1 294 ? -4.816 -43.567 -71.027 1.00 72.56 294 ARG A O 1
ATOM 2429 N N . PHE A 1 295 ? -5.470 -42.733 -69.052 1.00 64.12 295 PHE A N 1
ATOM 2430 C CA . PHE A 1 295 ? -6.900 -42.933 -69.295 1.00 64.12 295 PHE A CA 1
ATOM 2431 C C . PHE A 1 295 ? -7.424 -42.013 -70.404 1.00 64.12 295 PHE A C 1
ATOM 2433 O O . PHE A 1 295 ? -8.226 -42.437 -71.220 1.00 64.12 295 PHE A O 1
ATOM 2440 N N . ARG A 1 296 ? -6.938 -40.772 -70.487 1.00 64.00 296 ARG A N 1
ATOM 2441 C CA . ARG A 1 296 ? -7.285 -39.805 -71.532 1.00 64.00 296 ARG A CA 1
ATOM 2442 C C . ARG A 1 296 ? -6.716 -40.225 -72.881 1.00 64.00 296 ARG A C 1
ATOM 2444 O O . ARG A 1 296 ? -7.428 -40.129 -73.864 1.00 64.00 296 ARG A O 1
ATOM 2451 N N . GLN A 1 297 ? -5.491 -40.748 -72.930 1.00 66.62 297 GLN A N 1
ATOM 2452 C CA . GLN A 1 297 ? -4.909 -41.358 -74.129 1.00 66.62 297 GLN A CA 1
ATOM 2453 C C . GLN A 1 297 ? -5.699 -42.601 -74.570 1.00 66.62 297 GLN A C 1
ATOM 2455 O O . GLN A 1 297 ? -5.964 -42.753 -75.758 1.00 66.62 297 GLN A O 1
ATOM 2460 N N . ALA A 1 298 ? -6.159 -43.435 -73.630 1.00 61.50 298 ALA A N 1
ATOM 2461 C CA . ALA A 1 298 ? -7.047 -44.565 -73.923 1.00 61.50 298 ALA A CA 1
ATOM 2462 C C . ALA A 1 298 ? -8.454 -44.120 -74.381 1.00 61.50 298 ALA A C 1
ATOM 2464 O O . ALA A 1 298 ? -9.029 -44.718 -75.281 1.00 61.50 298 ALA A O 1
ATOM 2465 N N . MET A 1 299 ? -8.995 -43.035 -73.821 1.00 55.84 299 MET A N 1
ATOM 2466 C CA . MET A 1 299 ? -10.284 -42.459 -74.227 1.00 55.84 299 MET A CA 1
ATOM 2467 C C . MET A 1 299 ? -10.194 -41.678 -75.540 1.00 55.84 299 MET A C 1
ATOM 2469 O O . MET A 1 299 ? -11.155 -41.657 -76.294 1.00 55.84 299 MET A O 1
ATOM 2473 N N . LEU A 1 300 ? -9.050 -41.083 -75.880 1.00 54.00 300 LEU A N 1
ATOM 2474 C CA . LEU A 1 300 ? -8.796 -40.502 -77.204 1.00 54.00 300 LEU A CA 1
ATOM 2475 C C . LEU A 1 300 ? -8.721 -41.585 -78.292 1.00 54.00 300 LEU A C 1
ATOM 2477 O O . LEU A 1 300 ? -9.029 -41.299 -79.443 1.00 54.00 300 LEU A O 1
ATOM 2481 N N . GLN A 1 301 ? -8.409 -42.834 -77.928 1.00 53.62 301 GLN A N 1
ATOM 2482 C CA . GLN A 1 301 ? -8.591 -43.998 -78.805 1.00 53.62 301 GLN A CA 1
ATOM 2483 C C . GLN A 1 301 ? -10.059 -44.462 -78.902 1.00 53.62 301 GLN A C 1
ATOM 2485 O O . GLN A 1 301 ? -10.374 -45.258 -79.782 1.00 53.62 301 GLN A O 1
ATOM 2490 N N . GLN A 1 302 ? -10.962 -43.972 -78.042 1.00 45.25 302 GLN A N 1
ATOM 2491 C CA . GLN A 1 302 ? -12.386 -44.354 -78.011 1.00 45.25 302 GLN A CA 1
ATOM 2492 C C . GLN A 1 302 ? -13.383 -43.183 -78.167 1.00 45.25 302 GLN A C 1
ATOM 2494 O O . GLN A 1 302 ? -14.585 -43.404 -78.117 1.00 45.25 302 GLN A O 1
ATOM 2499 N N . GLY A 1 303 ? -12.898 -41.964 -78.430 1.00 43.22 303 GLY A N 1
ATOM 2500 C CA . GLY A 1 303 ? -13.627 -40.798 -78.940 1.00 43.22 303 GLY A CA 1
ATOM 2501 C C . GLY A 1 303 ? -14.887 -40.358 -78.184 1.00 43.22 303 GLY A C 1
ATOM 2502 O O . GLY A 1 303 ? -15.968 -40.832 -78.492 1.00 43.22 303 GLY A O 1
ATOM 2503 N N . THR A 1 304 ? -14.781 -39.360 -77.294 1.00 37.19 304 THR A N 1
ATOM 2504 C CA . THR A 1 304 ? -15.808 -38.305 -77.063 1.00 37.19 304 THR A CA 1
ATOM 2505 C C . THR A 1 304 ? -15.290 -37.227 -76.091 1.00 37.19 304 THR A C 1
ATOM 2507 O O . THR A 1 304 ? -14.603 -37.533 -75.118 1.00 37.19 304 THR A O 1
ATOM 2510 N N . ALA A 1 305 ? -15.598 -35.950 -76.356 1.00 35.19 305 ALA A N 1
ATOM 2511 C CA . ALA A 1 305 ? -15.181 -34.786 -75.562 1.00 35.19 305 ALA A CA 1
ATOM 2512 C C . ALA A 1 305 ? -16.349 -33.808 -75.348 1.00 35.19 305 ALA A C 1
ATOM 2514 O O . ALA A 1 305 ? -17.154 -33.603 -76.256 1.00 35.19 305 ALA A O 1
ATOM 2515 N N . THR A 1 306 ? -16.423 -33.171 -74.174 1.00 35.28 306 THR A N 1
ATOM 2516 C CA . THR A 1 306 ? -17.207 -31.938 -73.960 1.00 35.28 306 THR A CA 1
ATOM 2517 C C . THR A 1 306 ? -16.660 -31.147 -72.760 1.00 35.28 306 THR A C 1
ATOM 2519 O O . THR A 1 306 ? -16.269 -31.735 -71.752 1.00 35.28 306 THR A O 1
ATOM 2522 N N . GLU A 1 307 ? -16.578 -29.820 -72.906 1.00 35.59 307 GLU A N 1
ATOM 2523 C CA . GLU A 1 307 ? -15.941 -28.843 -72.001 1.00 35.59 307 GLU A CA 1
ATOM 2524 C C . GLU A 1 307 ? -16.957 -28.104 -71.103 1.00 35.59 307 GLU A C 1
ATOM 2526 O O . GLU A 1 307 ? -18.117 -27.948 -71.479 1.00 35.59 307 GLU A O 1
ATOM 2531 N N . ALA A 1 308 ? -16.509 -27.594 -69.944 1.00 31.42 308 ALA A N 1
ATOM 2532 C CA . ALA A 1 308 ? -17.284 -26.735 -69.035 1.00 31.42 308 ALA A CA 1
ATOM 2533 C C . ALA A 1 308 ? -16.485 -25.480 -68.608 1.00 31.42 308 ALA A C 1
ATOM 2535 O O . ALA A 1 308 ? -15.262 -25.528 -68.474 1.00 31.42 308 ALA A O 1
ATOM 2536 N N . ARG A 1 309 ? -17.210 -24.365 -68.421 1.00 31.17 309 ARG A N 1
ATOM 2537 C CA . ARG A 1 309 ? -16.767 -22.963 -68.231 1.00 31.17 309 ARG A CA 1
ATOM 2538 C C . ARG A 1 309 ? -16.723 -22.560 -66.738 1.00 31.17 309 ARG A C 1
ATOM 2540 O O . ARG A 1 309 ? -17.406 -23.178 -65.932 1.00 31.17 309 ARG A O 1
ATOM 2547 N N . ALA A 1 310 ? -15.944 -21.524 -66.401 1.00 31.02 310 ALA A N 1
ATOM 2548 C CA . ALA A 1 310 ? -15.688 -21.003 -65.045 1.00 31.02 310 ALA A CA 1
ATOM 2549 C C . ALA A 1 310 ? -16.432 -19.677 -64.738 1.00 31.02 310 ALA A C 1
ATOM 2551 O O . ALA A 1 310 ? -16.675 -18.898 -65.659 1.00 31.02 310 ALA A O 1
ATOM 2552 N N . GLU A 1 311 ? -16.714 -19.411 -63.454 1.00 29.70 311 GLU A N 1
ATOM 2553 C CA . GLU A 1 311 ? -17.314 -18.176 -62.897 1.00 29.70 311 GLU A CA 1
ATOM 2554 C C . GLU A 1 311 ? -16.395 -17.524 -61.835 1.00 29.70 311 GLU A C 1
ATOM 2556 O O . GLU A 1 311 ? -15.575 -18.208 -61.220 1.00 29.70 311 GLU A O 1
ATOM 2561 N N . THR A 1 312 ? -16.535 -16.205 -61.629 1.00 33.06 312 THR A N 1
ATOM 2562 C CA . THR A 1 312 ? -15.754 -15.341 -60.710 1.00 33.06 312 THR A CA 1
ATOM 2563 C C . THR A 1 312 ? -16.652 -14.368 -59.919 1.00 33.06 312 THR A C 1
ATOM 2565 O O . THR A 1 312 ? -17.590 -13.819 -60.495 1.00 33.06 312 THR A O 1
ATOM 2568 N N . ASP A 1 313 ? -16.301 -14.128 -58.645 1.00 35.44 313 ASP A N 1
ATOM 2569 C CA . ASP A 1 313 ? -16.917 -13.237 -57.625 1.00 35.44 313 ASP A CA 1
ATOM 2570 C C . ASP A 1 313 ? -16.768 -11.710 -57.860 1.00 35.44 313 ASP A C 1
ATOM 2572 O O . ASP A 1 313 ? -15.887 -11.286 -58.616 1.00 35.44 313 ASP A O 1
ATOM 2576 N N . PRO A 1 314 ? -17.511 -10.866 -57.096 1.00 38.47 314 PRO A N 1
ATOM 2577 C CA . PRO A 1 314 ? -17.008 -9.545 -56.686 1.00 38.47 314 PRO A CA 1
ATOM 2578 C C . PRO A 1 314 ?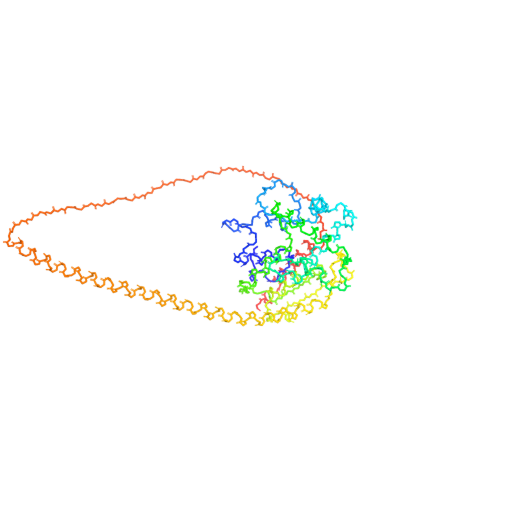 -17.219 -9.135 -55.200 1.00 38.47 314 PRO A C 1
ATOM 2580 O O . PRO A 1 314 ? -17.979 -9.733 -54.442 1.00 38.47 314 PRO A O 1
ATOM 2583 N N . ALA A 1 315 ? -16.492 -8.070 -54.824 1.00 30.64 315 ALA A N 1
ATOM 2584 C CA . ALA A 1 315 ? -16.184 -7.539 -53.486 1.00 30.64 315 ALA A CA 1
ATOM 2585 C C . ALA A 1 315 ? -17.101 -6.394 -52.964 1.00 30.64 315 ALA A C 1
ATOM 2587 O O . ALA A 1 315 ? -17.948 -5.873 -53.684 1.00 30.64 315 ALA A O 1
ATOM 2588 N N . ALA A 1 316 ? -16.877 -6.004 -51.697 1.00 30.69 316 ALA A N 1
ATOM 2589 C CA . ALA A 1 316 ? -17.637 -5.068 -50.847 1.00 30.69 316 ALA A CA 1
ATOM 2590 C C . ALA A 1 316 ? -17.037 -3.641 -50.729 1.00 30.69 316 ALA A C 1
ATOM 2592 O O . ALA A 1 316 ? -15.830 -3.506 -50.913 1.00 30.69 316 ALA A O 1
ATOM 2593 N N . ALA A 1 317 ? -17.848 -2.633 -50.330 1.00 31.33 317 ALA A N 1
ATOM 2594 C CA . ALA A 1 317 ? -17.550 -1.583 -49.314 1.00 31.33 317 ALA A CA 1
ATOM 2595 C C . ALA A 1 317 ? -18.606 -0.438 -49.251 1.00 31.33 317 ALA A C 1
ATOM 2597 O O . ALA A 1 317 ? -19.051 0.042 -50.291 1.00 31.33 317 ALA A O 1
ATOM 2598 N N . ASP A 1 318 ? -18.970 -0.028 -48.019 1.00 33.06 318 ASP A N 1
ATOM 2599 C CA . ASP A 1 318 ? -18.859 1.331 -47.410 1.00 33.06 318 ASP A CA 1
ATOM 2600 C C . ASP A 1 318 ? -20.059 1.865 -46.582 1.00 33.06 318 ASP A C 1
ATOM 2602 O O . ASP A 1 318 ? -21.225 1.747 -46.952 1.00 33.06 318 ASP A O 1
ATOM 2606 N N . LEU A 1 319 ? -19.724 2.481 -45.434 1.00 38.78 319 LEU A N 1
ATOM 2607 C CA . LEU A 1 319 ? -20.581 3.070 -44.381 1.00 38.78 319 LEU A CA 1
ATOM 2608 C C . LEU A 1 319 ? -20.072 4.496 -44.025 1.00 38.78 319 LEU A C 1
ATOM 2610 O O . LEU A 1 319 ? -18.858 4.697 -44.049 1.00 38.78 319 LEU A O 1
ATOM 2614 N N . PRO A 1 320 ? -20.931 5.469 -43.632 1.00 42.97 320 PRO A N 1
ATOM 2615 C CA . PRO A 1 320 ? -20.522 6.841 -43.277 1.00 42.97 320 PRO A CA 1
ATOM 2616 C C . PRO A 1 320 ? -20.485 7.148 -41.748 1.00 42.97 320 PRO A C 1
ATOM 2618 O O . PRO A 1 320 ? -20.975 6.340 -40.954 1.00 42.97 320 PRO A O 1
ATOM 2621 N N . PRO A 1 321 ? -19.916 8.306 -41.317 1.00 42.56 321 PRO A N 1
ATOM 2622 C CA . PRO A 1 321 ? -19.557 8.609 -39.917 1.00 42.56 321 PRO A CA 1
ATOM 2623 C C . PRO A 1 321 ? -20.606 9.443 -39.130 1.00 42.56 321 PRO A C 1
ATOM 2625 O O . PRO A 1 321 ? -21.556 9.947 -39.735 1.00 42.56 321 PRO A O 1
ATOM 2628 N N . PRO A 1 322 ? -20.445 9.628 -37.793 1.00 37.75 322 PRO A N 1
ATOM 2629 C CA . PRO A 1 322 ? -21.440 10.268 -36.927 1.00 37.75 322 PRO A CA 1
ATOM 2630 C C . PRO A 1 322 ? -21.122 11.724 -36.511 1.00 37.75 322 PRO A C 1
ATOM 2632 O O . PRO A 1 322 ? -20.034 12.246 -36.738 1.00 37.75 322 PRO A O 1
ATOM 2635 N N . VAL A 1 323 ? -22.131 12.350 -35.891 1.00 34.09 323 VAL A N 1
ATOM 2636 C CA . VAL A 1 323 ? -22.306 13.782 -35.576 1.00 34.09 323 VAL A CA 1
ATOM 2637 C C . VAL A 1 323 ? -22.096 14.080 -34.079 1.00 34.09 323 VAL A C 1
ATOM 2639 O O . VAL A 1 323 ? -22.519 13.299 -33.230 1.00 34.09 323 VAL A O 1
ATOM 2642 N N . ASP A 1 324 ? -21.514 15.248 -33.783 1.00 33.75 324 ASP A N 1
ATOM 2643 C CA . ASP A 1 324 ? -21.282 15.850 -32.456 1.00 33.75 324 ASP A CA 1
ATOM 2644 C C . ASP A 1 324 ? -22.468 16.685 -31.934 1.00 33.75 324 ASP A C 1
ATOM 2646 O O . ASP A 1 324 ? -23.203 17.274 -32.721 1.00 33.75 324 ASP A O 1
ATOM 2650 N N . THR A 1 325 ? -22.596 16.845 -30.607 1.00 35.41 325 THR A N 1
ATOM 2651 C CA . THR A 1 325 ? -23.062 18.099 -29.953 1.00 35.41 325 THR A CA 1
ATOM 2652 C C . THR A 1 325 ? -22.755 18.123 -28.432 1.00 35.41 325 THR A C 1
ATOM 2654 O O . THR A 1 325 ? -22.548 17.070 -27.831 1.00 35.41 325 THR A O 1
ATOM 2657 N N . PRO A 1 326 ? -22.706 19.319 -27.793 1.00 45.81 326 PRO A N 1
ATOM 2658 C CA . PRO A 1 326 ? -21.797 19.649 -26.683 1.00 45.81 326 PRO A CA 1
ATOM 2659 C C . PRO A 1 326 ? -22.488 19.802 -25.312 1.00 45.81 326 PRO A C 1
ATOM 2661 O O . PRO A 1 326 ? -23.716 19.864 -25.242 1.00 45.81 326 PRO A O 1
ATOM 2664 N N . ARG A 1 327 ? -21.707 20.000 -24.230 1.00 28.78 327 ARG A N 1
ATOM 2665 C CA . ARG A 1 327 ? -22.146 20.740 -23.022 1.00 28.78 327 ARG A CA 1
ATOM 2666 C C . ARG A 1 327 ? -20.995 21.165 -22.097 1.00 28.78 327 ARG A C 1
ATOM 2668 O O . ARG A 1 327 ? -20.068 20.400 -21.856 1.00 28.78 327 ARG A O 1
ATOM 2675 N N . GLU A 1 328 ? -21.105 22.386 -21.569 1.00 33.66 328 GLU A N 1
ATOM 2676 C CA . GLU A 1 328 ? -20.156 23.056 -20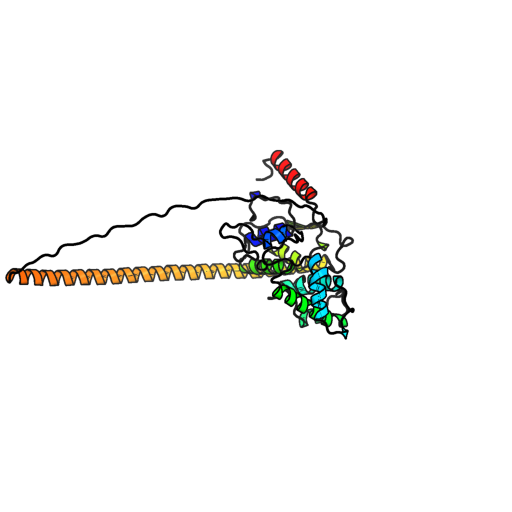.669 1.00 33.66 328 GLU A CA 1
ATOM 2677 C C . GLU A 1 328 ? -20.446 22.879 -19.156 1.00 33.66 328 GLU A C 1
ATOM 2679 O O . GLU A 1 328 ? -21.561 22.592 -18.728 1.00 33.66 328 GLU A O 1
ATOM 2684 N N . VAL A 1 329 ? -19.349 23.108 -18.421 1.00 36.34 329 VAL A N 1
ATOM 2685 C CA . VAL A 1 329 ? -18.938 23.189 -16.994 1.00 36.34 329 VAL A CA 1
ATOM 2686 C C . VAL A 1 329 ? -19.942 23.707 -15.928 1.00 36.34 329 VAL A C 1
ATOM 2688 O O . VAL A 1 329 ? -20.867 24.449 -16.249 1.00 36.34 329 VAL A O 1
ATOM 2691 N N . PRO A 1 330 ? -19.698 23.441 -14.617 1.00 33.06 330 PRO A N 1
ATOM 2692 C CA . PRO A 1 330 ? -19.089 24.501 -13.784 1.00 33.06 330 PRO A CA 1
ATOM 2693 C C . PRO A 1 330 ? -18.072 24.053 -12.699 1.00 33.06 330 PRO A C 1
ATOM 2695 O O . PRO A 1 330 ? -18.003 22.899 -12.286 1.00 33.06 330 PRO A O 1
ATOM 2698 N N . ARG A 1 331 ? -17.278 25.038 -12.241 1.00 43.09 331 ARG A N 1
ATOM 2699 C CA . ARG A 1 331 ? -16.253 24.995 -11.174 1.00 43.09 331 ARG A CA 1
ATOM 2700 C C . ARG A 1 331 ? -16.861 24.952 -9.766 1.00 43.09 331 ARG A C 1
ATOM 2702 O O . ARG A 1 331 ? -17.795 25.706 -9.515 1.00 43.09 331 ARG A O 1
ATOM 2709 N N . VAL A 1 332 ? -16.209 24.257 -8.824 1.00 29.08 332 VAL A N 1
ATOM 2710 C CA . VAL A 1 332 ? -16.255 24.562 -7.377 1.00 29.08 332 VAL A CA 1
ATOM 2711 C C . VAL A 1 332 ? -14.903 24.224 -6.731 1.00 29.08 332 VAL A C 1
ATOM 2713 O O . VAL A 1 332 ? -14.308 23.187 -7.006 1.00 29.08 332 VAL A O 1
ATOM 2716 N N . SER A 1 333 ? -14.427 25.120 -5.873 1.00 37.28 333 SER A N 1
ATOM 2717 C CA . SER A 1 333 ? -13.235 25.028 -5.023 1.00 37.28 333 SER A CA 1
ATOM 2718 C C . SER A 1 333 ? -13.667 25.024 -3.560 1.00 37.28 333 SER A C 1
ATOM 2720 O O . SER A 1 333 ? -14.436 25.919 -3.251 1.00 37.28 333 SER A O 1
ATOM 2722 N N . TYR A 1 334 ? -13.143 24.152 -2.682 1.00 30.62 334 TYR A N 1
ATOM 2723 C CA . TYR A 1 334 ? -12.940 24.447 -1.246 1.00 30.62 334 TYR A CA 1
ATOM 2724 C C . TYR A 1 334 ? -11.891 23.533 -0.581 1.00 30.62 334 TYR A C 1
ATOM 2726 O O . TYR A 1 334 ? -11.625 22.419 -1.019 1.00 30.62 334 TYR A O 1
ATOM 2734 N N . LEU A 1 335 ? -11.281 24.118 0.452 1.00 34.28 335 LEU A N 1
ATOM 2735 C CA . LEU A 1 335 ? -10.091 23.769 1.229 1.00 34.28 335 LEU A CA 1
ATOM 2736 C C . LEU A 1 335 ? -10.251 22.574 2.184 1.00 34.28 335 LEU A C 1
ATOM 2738 O O . LEU A 1 335 ? -11.185 22.578 2.975 1.00 34.28 335 LEU A O 1
ATOM 2742 N N . THR A 1 336 ? -9.219 21.725 2.267 1.00 34.03 336 THR A N 1
ATOM 2743 C CA . THR A 1 336 ? -8.666 21.195 3.534 1.00 34.03 336 THR A CA 1
ATOM 2744 C C . THR A 1 336 ? -7.183 20.874 3.332 1.00 34.03 336 THR A C 1
ATOM 2746 O O . THR A 1 336 ? -6.831 19.995 2.551 1.00 34.03 336 THR A O 1
ATOM 2749 N N . HIS A 1 337 ? -6.305 21.644 3.981 1.00 30.44 337 HIS A N 1
ATOM 2750 C CA . HIS A 1 337 ? -4.857 21.441 3.973 1.00 30.44 337 HIS A CA 1
ATOM 2751 C C . HIS A 1 337 ? -4.493 20.195 4.780 1.00 30.44 337 HIS A C 1
ATOM 2753 O O . HIS A 1 337 ? -4.572 20.200 6.005 1.00 30.44 337 HIS A O 1
ATOM 2759 N N . ASN A 1 338 ? -4.054 19.155 4.082 1.00 34.72 338 ASN A N 1
ATOM 2760 C CA . ASN A 1 338 ? -3.156 18.161 4.641 1.00 34.72 338 ASN A CA 1
ATOM 2761 C C . ASN A 1 338 ? -1.741 18.685 4.362 1.00 34.72 338 ASN A C 1
ATOM 2763 O O . ASN A 1 338 ? -1.425 18.970 3.206 1.00 34.72 338 ASN A O 1
ATOM 2767 N N . PHE A 1 339 ? -0.895 18.875 5.375 1.00 35.62 339 PHE A N 1
ATOM 2768 C CA . PHE A 1 339 ? 0.493 19.324 5.173 1.00 35.62 339 PHE A CA 1
ATOM 2769 C C . PHE A 1 339 ? 1.388 18.187 4.641 1.00 35.62 339 PHE A C 1
ATOM 2771 O O . PHE A 1 339 ? 2.539 18.050 5.023 1.00 35.62 339 PHE A O 1
ATOM 2778 N N . ARG A 1 340 ? 0.883 17.394 3.691 1.00 48.12 340 ARG A N 1
ATOM 2779 C CA . ARG A 1 340 ? 1.714 16.587 2.797 1.00 48.12 340 ARG A CA 1
ATOM 2780 C C . ARG A 1 340 ? 2.151 17.518 1.674 1.00 48.12 340 ARG A C 1
ATOM 2782 O O . ARG A 1 340 ? 1.314 17.891 0.860 1.00 48.12 340 ARG A O 1
ATOM 2789 N N . CYS A 1 341 ? 3.410 17.969 1.723 1.00 51.12 341 CYS A N 1
ATOM 2790 C CA . CYS A 1 341 ? 4.051 18.972 0.855 1.00 51.12 341 CYS A CA 1
ATOM 2791 C C . CYS A 1 341 ? 3.055 19.880 0.110 1.00 51.12 341 CYS A C 1
ATOM 2793 O O . CYS A 1 341 ? 2.613 19.548 -0.993 1.00 51.12 341 CYS A O 1
ATOM 2795 N N . LEU A 1 342 ? 2.715 21.034 0.705 1.00 56.28 342 LEU A N 1
ATOM 2796 C CA . LEU A 1 342 ? 1.854 22.053 0.091 1.00 56.28 342 LEU A CA 1
ATOM 2797 C C . LEU A 1 342 ? 2.173 22.189 -1.401 1.00 56.28 342 LEU A C 1
ATOM 2799 O O . LEU A 1 342 ? 3.339 22.289 -1.776 1.00 56.28 342 LEU A O 1
ATOM 2803 N N . ARG A 1 343 ? 1.149 22.237 -2.262 1.00 56.81 343 ARG A N 1
ATOM 2804 C CA . ARG A 1 343 ? 1.330 22.326 -3.724 1.00 56.81 343 ARG A CA 1
ATOM 2805 C C . ARG A 1 343 ? 2.334 23.413 -4.137 1.00 56.81 343 ARG A C 1
ATOM 2807 O O . ARG A 1 343 ? 3.063 23.213 -5.100 1.00 56.81 343 ARG A O 1
ATOM 2814 N N . GLY A 1 344 ? 2.404 24.513 -3.381 1.00 56.34 344 GLY A N 1
ATOM 2815 C CA . GLY A 1 344 ? 3.394 25.578 -3.564 1.00 56.34 344 GLY A CA 1
ATOM 2816 C C . GLY A 1 344 ? 4.846 25.152 -3.310 1.00 56.34 344 GLY A C 1
ATOM 2817 O O . GLY A 1 344 ? 5.721 25.575 -4.048 1.00 56.34 344 GLY A O 1
ATOM 2818 N N . VAL A 1 345 ? 5.110 24.274 -2.339 1.00 60.97 345 VAL A N 1
ATOM 2819 C CA . VAL A 1 345 ? 6.445 23.710 -2.065 1.00 60.97 345 VAL A CA 1
ATOM 2820 C C . VAL A 1 345 ? 6.875 22.769 -3.188 1.00 60.97 345 VAL A C 1
ATOM 2822 O O . VAL A 1 345 ? 7.999 22.867 -3.666 1.00 60.97 345 VAL A O 1
ATOM 2825 N N . LEU A 1 346 ? 5.971 21.912 -3.675 1.00 67.62 346 LEU A N 1
ATOM 2826 C CA . LEU A 1 346 ? 6.262 21.050 -4.828 1.00 67.62 346 LEU A CA 1
ATOM 2827 C C . LEU A 1 346 ? 6.477 21.867 -6.108 1.00 67.62 346 LEU A C 1
ATOM 2829 O O . LEU A 1 346 ? 7.361 21.552 -6.898 1.00 67.62 346 LEU A O 1
ATOM 2833 N N . GLN A 1 347 ? 5.684 22.920 -6.324 1.00 68.00 347 GLN A N 1
ATOM 2834 C CA . GLN A 1 347 ? 5.883 23.843 -7.444 1.00 68.00 347 GLN A CA 1
ATOM 2835 C C . GLN A 1 347 ? 7.210 24.589 -7.326 1.00 68.00 347 GLN A C 1
ATOM 2837 O O . GLN A 1 347 ? 7.912 24.702 -8.322 1.00 68.00 347 GLN A O 1
ATOM 2842 N N . LEU A 1 348 ? 7.577 25.037 -6.123 1.00 68.00 348 LEU A N 1
ATOM 2843 C CA . LEU A 1 348 ? 8.860 25.680 -5.867 1.00 68.00 348 LEU A CA 1
ATOM 2844 C C . LEU A 1 348 ? 10.022 24.724 -6.156 1.00 68.00 348 LEU A C 1
ATOM 2846 O O . LEU A 1 348 ? 10.914 25.086 -6.913 1.00 68.00 348 LEU A O 1
ATOM 2850 N N . GLY A 1 349 ? 9.981 23.499 -5.624 1.00 68.44 349 GLY A N 1
ATOM 2851 C CA . GLY A 1 349 ? 11.011 22.484 -5.863 1.00 68.44 349 GLY A CA 1
ATOM 2852 C C . GLY A 1 349 ? 11.195 22.181 -7.350 1.00 68.44 349 GLY A C 1
ATOM 2853 O O . GLY A 1 349 ? 12.307 22.273 -7.859 1.00 68.44 349 GLY A O 1
ATOM 2854 N N . ASN A 1 350 ? 10.097 21.929 -8.073 1.00 76.00 350 ASN A N 1
ATOM 2855 C CA . ASN A 1 350 ? 10.164 21.704 -9.519 1.00 76.00 350 ASN A CA 1
ATOM 2856 C C . ASN A 1 350 ? 10.615 22.968 -10.286 1.00 76.00 350 ASN A C 1
ATOM 2858 O O . ASN A 1 350 ? 11.382 22.853 -11.227 1.00 76.00 350 ASN A O 1
ATOM 2862 N N . SER A 1 351 ? 10.241 24.180 -9.854 1.00 71.06 351 SER A N 1
ATOM 2863 C CA . SER A 1 351 ? 10.710 25.420 -10.499 1.00 71.06 351 SER A CA 1
ATOM 2864 C C . SER A 1 351 ? 12.202 25.695 -10.283 1.00 71.06 351 SER A C 1
ATOM 2866 O O . SER A 1 351 ? 12.859 26.257 -11.155 1.00 71.06 351 SER A O 1
ATOM 2868 N N . ILE A 1 352 ? 12.749 25.295 -9.130 1.00 72.06 352 ILE A N 1
ATOM 2869 C CA . ILE A 1 352 ? 14.191 25.350 -8.870 1.00 72.06 352 ILE A CA 1
ATOM 2870 C C . ILE A 1 352 ? 14.899 24.356 -9.786 1.00 72.06 352 ILE A C 1
ATOM 2872 O O . ILE A 1 352 ? 15.930 24.709 -10.349 1.00 72.06 352 ILE A O 1
ATOM 2876 N N . GLN A 1 353 ? 14.328 23.164 -9.982 1.00 67.56 353 GLN A N 1
ATOM 2877 C CA . GLN A 1 353 ? 14.857 22.191 -10.932 1.00 67.56 353 GLN A CA 1
ATOM 2878 C C . GLN A 1 353 ? 14.877 22.750 -12.359 1.00 67.56 353 GLN A C 1
ATOM 2880 O O . GLN A 1 353 ? 15.939 22.781 -12.971 1.00 67.56 353 GLN A O 1
ATOM 2885 N N . ASP A 1 354 ? 13.754 23.294 -12.837 1.00 73.25 354 ASP A N 1
ATOM 2886 C CA . ASP A 1 354 ? 13.663 23.916 -14.165 1.00 73.25 354 ASP A CA 1
ATOM 2887 C C . ASP A 1 354 ? 14.714 25.032 -14.340 1.00 73.25 354 ASP A C 1
ATOM 2889 O O . ASP A 1 354 ? 15.320 25.188 -15.402 1.00 73.25 354 ASP A O 1
ATOM 2893 N N . LEU A 1 355 ? 14.962 25.813 -13.281 1.00 71.81 355 LEU A N 1
ATOM 2894 C CA . LEU A 1 355 ? 15.975 26.867 -13.272 1.00 71.81 355 LEU A CA 1
ATOM 2895 C C . LEU A 1 355 ? 17.403 26.307 -13.272 1.00 71.81 355 LEU A C 1
ATOM 2897 O O . LEU A 1 355 ? 18.267 26.869 -13.944 1.00 71.81 355 LEU A O 1
ATOM 2901 N N . MET A 1 356 ? 17.663 25.219 -12.545 1.00 67.31 356 MET A N 1
ATOM 2902 C CA . MET A 1 356 ? 18.958 24.535 -12.553 1.00 67.31 356 MET A CA 1
ATOM 2903 C C . MET A 1 356 ? 19.256 23.915 -13.917 1.00 67.31 356 MET A C 1
ATOM 2905 O O . MET A 1 356 ? 20.368 24.087 -14.409 1.00 67.31 356 MET A O 1
ATOM 2909 N N . ASP A 1 357 ? 18.268 23.295 -14.559 1.00 69.94 357 ASP A N 1
ATOM 2910 C CA . ASP A 1 357 ? 18.406 22.720 -15.901 1.00 69.94 357 ASP A CA 1
ATOM 2911 C C . ASP A 1 357 ? 18.645 23.813 -16.955 1.00 69.94 357 ASP A C 1
ATOM 2913 O O . ASP A 1 357 ? 19.445 23.642 -17.876 1.00 69.94 357 ASP A O 1
ATOM 2917 N N . HIS A 1 358 ? 18.014 24.983 -16.790 1.00 70.31 358 HIS A N 1
ATOM 2918 C CA . HIS A 1 358 ? 18.248 26.136 -17.659 1.00 70.31 358 HIS A CA 1
ATOM 2919 C C . HIS A 1 358 ? 19.623 26.789 -17.440 1.00 70.31 358 HIS A C 1
ATOM 2921 O O . HIS A 1 358 ? 20.267 27.220 -18.397 1.00 70.31 358 HIS A O 1
ATOM 2927 N N . ALA A 1 359 ? 20.075 26.889 -16.188 1.00 68.06 359 ALA A N 1
ATOM 2928 C CA . ALA A 1 359 ? 21.330 27.550 -15.831 1.00 68.06 359 ALA A CA 1
ATOM 2929 C C . ALA A 1 359 ? 22.564 26.650 -16.013 1.00 68.06 359 ALA A C 1
ATOM 2931 O O . ALA A 1 359 ? 23.658 27.158 -16.265 1.00 68.06 359 ALA A O 1
ATOM 2932 N N . PHE A 1 360 ? 22.401 25.329 -15.899 1.00 67.50 360 PHE A N 1
ATOM 2933 C CA . PHE A 1 360 ? 23.488 24.349 -15.935 1.00 67.50 360 PHE A CA 1
ATOM 2934 C C . PHE A 1 360 ? 23.140 23.119 -16.794 1.00 67.50 360 PHE A C 1
ATOM 2936 O O . PHE A 1 360 ? 23.095 21.999 -16.281 1.00 67.50 360 PHE A O 1
ATOM 2943 N N . PRO A 1 361 ? 22.974 23.282 -18.117 1.00 59.91 361 PRO A N 1
ATOM 2944 C CA . PRO A 1 361 ? 22.542 22.202 -19.008 1.00 59.91 361 PRO A CA 1
ATOM 2945 C C . PRO A 1 361 ? 23.513 21.007 -19.113 1.00 59.91 361 PRO A C 1
ATOM 2947 O O . PRO A 1 361 ? 23.140 19.985 -19.671 1.00 59.91 361 PRO A O 1
ATOM 2950 N N . CYS A 1 362 ? 24.744 21.109 -18.589 1.00 50.22 362 CYS A N 1
ATOM 2951 C CA . CYS A 1 362 ? 25.766 20.052 -18.659 1.00 50.22 362 CYS A CA 1
ATOM 2952 C C . CYS A 1 362 ? 25.966 19.260 -17.348 1.00 50.22 362 CYS A C 1
ATOM 2954 O O . CYS A 1 362 ? 26.926 18.502 -17.252 1.00 50.22 362 CYS A O 1
ATOM 2956 N N . LEU A 1 363 ? 25.136 19.462 -16.315 1.00 47.59 363 LEU A N 1
ATOM 2957 C CA . LEU A 1 363 ? 25.212 18.692 -15.056 1.00 47.59 363 LEU A CA 1
ATOM 2958 C C . LEU A 1 363 ? 24.331 17.428 -15.055 1.00 47.59 363 LEU A C 1
ATOM 2960 O O . LEU A 1 363 ? 24.361 16.676 -14.082 1.00 47.59 363 LEU A O 1
ATOM 2964 N N . THR A 1 364 ? 23.553 17.207 -16.115 1.00 42.03 364 THR A N 1
ATOM 2965 C CA . THR A 1 364 ? 22.539 16.146 -16.236 1.00 42.03 364 THR A CA 1
ATOM 2966 C C . THR A 1 364 ? 22.905 15.015 -17.210 1.00 42.03 364 THR A C 1
ATOM 2968 O O . THR A 1 364 ? 22.056 14.159 -17.456 1.00 42.03 364 THR A O 1
ATOM 2971 N N . GLU A 1 365 ? 24.144 14.965 -17.726 1.00 33.97 365 GLU A N 1
ATOM 2972 C CA . GLU A 1 365 ? 24.675 13.808 -18.485 1.00 33.97 365 GLU A CA 1
ATOM 2973 C C . GLU A 1 365 ? 25.297 12.722 -17.595 1.00 33.97 365 GLU A C 1
ATOM 2975 O O . GLU A 1 365 ? 26.093 13.063 -16.685 1.00 33.97 365 GLU A O 1
#

=== Feature glossary ===
The record interleaves many kinds of information about one protein. Here is each kind framed as the question it answers.

Q: What known structures does this most resemble?
A: Structural nearest neighbors (via Foldseek easy-search vs the PDB). Reported per hit: target PDB id, E-value, and alignment TM-score. A TM-score above ~0.5 is the conventional threshold for 'same fold'.

Q: Where is each backbone atom in 3D?
A: The mmCIF table is the protein's shape written out atom by atom. For each backbone N, Cα, C, and carbonyl O, it records an (x, y, z) coordinate triple in Å plus the residue type, chain letter, and residue number.

Q: What are the backbone torsion angles?
A: The φ/ψ torsion pair specifies the backbone conformation at each residue. φ rotates about the N–Cα bond, ψ about the Cα–C bond. Steric clashes forbid most of the (φ, ψ) plane — the allowed regions (α-helix basin, β-sheet basin, left-handed helix) are the Ramachandran-allowed regions.

Q: Which residues are buried vs exposed?
A: Solvent-accessible surface area (SASA) is the area in Å² traced out by the centre of a 1.4 Å probe sphere (a water molecule) rolled over the protein's van der Waals surface (Shrake–Rupley / Lee–Richards construction). Buried residues have near-zero SASA; fully exposed residues can exceed 200 Å². The total SASA scales roughly with the number of surface residues.

Q: How confident is the AlphaFold model at each residue?
A: pLDDT is the predicted lDDT-Cα score: AlphaFold's confidence that the local environment of each residue (all inter-atomic distances within 15 Å) is correctly placed. It is a per-residue number between 0 and 100, with higher meaning more reliable.

Q: What does the local fold look like, residue by residue?
A: 3Di is Foldseek's structural alphabet. Each residue is assigned one of twenty discrete states based on how its Cα sits relative to its spatial (not sequential) neighbors. Aligning 3Di strings finds structural homologs roughly as well as full 3D superposition, but orders of magnitude faster.

Q: How big and how compact is the whole molecule?
A: Radius of gyration (Rg) is the root-mean-square distance of Cα atoms from their centroid — a single number for overall size and compactness. A globular domain of N residues has Rg ≈ 2.2·N^0.38 Å; an extended or disordered chain has a much larger Rg. The Cα contact count is the number of residue pairs whose Cα atoms are within 8 Å and are more than four positions apart in sequence — a standard proxy for tertiary packing density. The bounding box is the smallest axis-aligned box enclosing all Cα atoms.

Q: Which residues are in helices, strands, or loops?
A: DSSP 8-state secondary structure assigns each residue one of H (α-helix), G (3₁₀-helix), I (π-helix), E (extended β-strand), B (isolated β-bridge), T (hydrogen-bonded turn), S (bend), or '-' (coil). The assignment is computed from backbone hydrogen-bond geometry via the Kabsch–Sander algorithm.

Q: How mobile is each atom in the crystal?
A: Crystallographic B-factors measure how much each atom's electron density is smeared out, in Å². They rise in mobile loops and surface residues and fall in the buried interior. In AlphaFold models this column is repurposed to hold pLDDT instead.

Q: What if only a Cα trace is available?
A: P-SEA three-state annotation labels each residue as helix, strand, or coil based purely on the geometry of the Cα trace. It serves as a fallback when the full backbone (and thus DSSP) is unavailable.

Q: What family and function is it annotated with?
A: Database cross-references. InterPro integrates a dozen domain/family signature databases into unified entries with residue-range hits. GO terms attach function/process/location labels with evidence codes. CATH codes position the fold in a four-level structural taxonomy. Organism is the NCBI-taxonomy species name.

Q: Are the domains correctly placed relative to each other?
A: Predicted Aligned Error (PAE) is an AlphaFold confidence matrix: entry (i, j) is the expected error in the position of residue j, in ångströms, when the prediction is superimposed on the true structure at residue i. Low PAE within a block of residues means that block is internally rigid and well-predicted; high PAE between two blocks means their relative placement is uncertain even if each block individually is confident.

Q: What do the diagnostic plots show?
A: Three diagnostic plots accompany the record. The Cα contact map visualizes the tertiary structure as a 2D adjacency matrix (8 Å cutoff, sequence-local contacts suppressed). The Ramachandran plot shows the distribution of backbone (φ, ψ) torsions, with points in the α and β basins reflecting secondary structure content. The PAE plot shows AlphaFold's inter-residue confidence as a color matrix.

Q: What is the amino-acid chain?
A: Primary structure: the covalent order of the twenty standard amino acids along the backbone. Two proteins with the same sequence will (almost always) fold to the same structure; two with 30% identity often share a fold but not the details.

Q: What do the rendered images show?
A: The six renders are orthographic views along the three Cartesian axes in both directions. Representation (cartoon, sticks, or surface) and color scheme (sequence-rainbow or by-chain) vary across proteins so the training set covers all the common visualization conventions.